Protein AF-A0A372LJZ7-F1 (afdb_monomer_lite)

Organism: NCBI:txid2303992

Sequence (370 aa):
MALPYTKNSRLQKLPILLPQAFELSLPVNDISLTIPYLKHFNAFLLVKKVLSFLKLHLPVITKPTAFYHHVSIQFMHWPQYSHSLILSVDLDLYFLHDALAQVTLHILVCKKKGGDQHLSRNPDVYFQKANMYQMLAEYYKYVNPELHVKYYYKHLNHLKKATQSFRINAWQHQFVQPVPGRLRFLHASPDAPNVDVYLDGMRIHQNVTYLETGDFLPLPEGQYQLDIYPSGQMIHTIVSSKITIGRGRFLTAAVTGHTDNPRLVTITEDSLIPAGEAKIKFIHLSPDAPSLDIAVKKGDVIFPNLSYRKATDYLGIMPMTIDLEVRLSGTADVVLNLEQFQFNKDNAYSVFLTGLTGQDPGLKPLILTS

pLDDT: mean 71.23, std 26.87, range [20.86, 98.12]

Radius of gyration: 40.6 Å; chains: 1; bounding box: 121×43×84 Å

Foldseek 3Di:
DDDDDDDDDDDDDDDDDDDDDDDDDDDPQADEDDDDDDPDDDPVVVVVVVVVVCVVPDPQDPDDDDDDHWYWYWDDDDDPDPWDKTWTWTWDWDDDPSDGDDIDIDIDTDTDDDDDDDDDDPLVVLVVQLVVLVVQLVVCVPPPPVSNVVSPVSSVVSVVVSVVVVVVVVVVPPPPVQQFFWEKEFEFAQADAFKFKDKQNHTPDARADHGRMDGTDGHHFDKIWIWIDHGPDDDDTQDTDIDTGDGNWYWYWYWADYSVDIDTAIDTDDLDAPFQKEKEKEAERAHAAAFKFKAFVVGDTPRARRGHSDMDDIDIDHFDFGKMFIARGPDPHTQDTDHRDTTGGPKYKYWYFGDYRPDPVGTDIDIDID

Structure (mmCIF, N/CA/C/O backbone):
data_AF-A0A372LJZ7-F1
#
_entry.id   AF-A0A372LJZ7-F1
#
loop_
_atom_site.group_PDB
_atom_site.id
_atom_site.type_symbol
_atom_site.label_atom_id
_atom_site.label_alt_id
_atom_site.label_comp_id
_atom_site.label_asym_id
_atom_site.label_entity_id
_atom_site.label_seq_id
_atom_site.pdbx_PDB_ins_code
_atom_site.Cartn_x
_atom_site.Cartn_y
_atom_site.Cartn_z
_atom_site.occupancy
_atom_site.B_iso_or_equiv
_atom_site.auth_seq_id
_atom_site.auth_comp_id
_atom_site.auth_asym_id
_atom_site.auth_atom_id
_atom_site.pdbx_PDB_model_num
ATOM 1 N N . MET A 1 1 ? 93.115 -4.221 14.269 1.00 30.92 1 MET A N 1
ATOM 2 C CA . MET A 1 1 ? 94.161 -4.314 13.224 1.00 30.92 1 MET A CA 1
ATOM 3 C C . MET A 1 1 ? 93.528 -5.003 12.027 1.00 30.92 1 MET A C 1
ATOM 5 O O . MET A 1 1 ? 92.869 -5.998 12.260 1.00 30.92 1 MET A O 1
ATOM 9 N N . ALA A 1 2 ? 93.615 -4.615 10.764 1.00 27.81 2 ALA A N 1
ATOM 10 C CA . ALA A 1 2 ? 94.129 -3.471 10.014 1.00 27.81 2 ALA A CA 1
ATOM 11 C C . ALA A 1 2 ? 93.865 -3.863 8.534 1.00 27.81 2 ALA A C 1
ATOM 13 O O . ALA A 1 2 ? 94.149 -5.002 8.169 1.00 27.81 2 ALA A O 1
ATOM 14 N N . LEU A 1 3 ? 93.295 -2.988 7.696 1.00 31.53 3 LEU A N 1
ATOM 15 C CA . LEU A 1 3 ? 93.307 -3.174 6.227 1.00 31.53 3 LEU A CA 1
ATOM 16 C C . LEU A 1 3 ? 94.695 -2.781 5.671 1.00 31.53 3 LEU A C 1
ATOM 18 O O . LEU A 1 3 ? 95.388 -2.019 6.352 1.00 31.53 3 LEU A O 1
ATOM 22 N N . PRO A 1 4 ? 95.103 -3.230 4.456 1.00 35.31 4 PRO A N 1
ATOM 23 C CA . PRO A 1 4 ? 94.924 -2.361 3.273 1.00 35.31 4 PRO A CA 1
ATOM 24 C C . PRO A 1 4 ? 94.776 -3.031 1.870 1.00 35.31 4 PRO A C 1
ATOM 26 O O . PRO A 1 4 ? 95.402 -4.027 1.538 1.00 35.31 4 PRO A O 1
ATOM 29 N N . TYR A 1 5 ? 93.925 -2.393 1.053 1.00 21.94 5 TYR A N 1
ATOM 30 C CA . TYR A 1 5 ? 94.018 -1.916 -0.353 1.00 21.94 5 TYR A CA 1
ATOM 31 C C . TYR A 1 5 ? 95.027 -2.437 -1.427 1.00 21.94 5 TYR A C 1
ATOM 33 O O . TYR A 1 5 ? 96.230 -2.462 -1.191 1.00 21.94 5 TYR A O 1
ATOM 41 N N . THR A 1 6 ? 94.508 -2.586 -2.676 1.00 26.92 6 THR A N 1
ATOM 42 C CA . THR A 1 6 ? 94.994 -2.206 -4.061 1.00 26.92 6 THR A CA 1
ATOM 43 C C . THR A 1 6 ? 94.857 -3.337 -5.118 1.00 26.92 6 THR A C 1
ATOM 45 O O . THR A 1 6 ? 94.952 -4.495 -4.748 1.00 26.92 6 THR A O 1
ATOM 48 N N . LYS A 1 7 ? 94.743 -3.168 -6.458 1.00 27.28 7 LYS A N 1
ATOM 49 C CA . LYS A 1 7 ? 94.016 -2.295 -7.431 1.00 27.28 7 LYS A CA 1
ATOM 50 C C . LYS A 1 7 ? 94.311 -2.846 -8.867 1.00 27.28 7 LYS A C 1
ATOM 52 O O . LYS A 1 7 ? 95.479 -3.067 -9.147 1.00 27.28 7 LYS A O 1
ATOM 57 N N . ASN A 1 8 ? 93.310 -2.909 -9.776 1.00 25.42 8 ASN A N 1
ATOM 58 C CA . ASN A 1 8 ? 93.379 -2.966 -11.277 1.00 25.42 8 ASN A CA 1
ATOM 59 C C . ASN A 1 8 ? 94.040 -4.194 -11.978 1.00 25.42 8 ASN A C 1
ATOM 61 O O . ASN A 1 8 ? 94.953 -4.779 -11.432 1.00 25.42 8 ASN A O 1
ATOM 65 N N . SER A 1 9 ? 93.741 -4.633 -13.217 1.00 24.64 9 SER A N 1
ATOM 66 C CA . SER A 1 9 ? 92.801 -4.301 -14.315 1.00 24.64 9 SER A CA 1
ATOM 67 C C . SER A 1 9 ? 92.937 -5.362 -15.444 1.00 24.64 9 SER A C 1
ATOM 69 O O . SER A 1 9 ? 94.033 -5.872 -15.645 1.00 24.64 9 SER A O 1
ATOM 71 N N . ARG A 1 10 ? 91.868 -5.636 -16.224 1.00 23.39 10 ARG A N 1
ATOM 72 C CA . ARG A 1 10 ? 91.814 -5.766 -17.715 1.00 23.39 10 ARG A CA 1
ATOM 73 C C . ARG A 1 10 ? 90.705 -6.712 -18.209 1.00 23.39 10 ARG A C 1
ATOM 75 O O . ARG A 1 10 ? 90.667 -7.891 -17.888 1.00 23.39 10 ARG A O 1
ATOM 82 N N . LEU A 1 11 ? 89.848 -6.155 -19.066 1.00 26.09 11 LEU A N 1
ATOM 83 C CA . LEU A 1 11 ? 88.905 -6.843 -19.949 1.00 26.09 11 LEU A CA 1
ATOM 84 C C . LEU A 1 11 ? 89.653 -7.530 -21.104 1.00 26.09 11 LEU A C 1
ATOM 86 O O . LEU A 1 11 ? 90.464 -6.886 -21.768 1.00 26.09 11 LEU A O 1
ATOM 90 N N . GLN A 1 12 ? 89.292 -8.776 -21.408 1.00 23.89 12 GLN A N 1
ATOM 91 C CA . GLN A 1 12 ? 89.490 -9.396 -22.721 1.00 23.89 12 GLN A CA 1
ATOM 92 C C . GLN A 1 12 ? 88.215 -10.159 -23.111 1.00 23.89 12 GLN A C 1
ATOM 94 O O . GLN A 1 12 ? 87.764 -11.046 -22.393 1.00 23.89 12 GLN A O 1
ATOM 99 N N . LYS A 1 13 ? 87.628 -9.792 -24.254 1.00 23.64 13 LYS A N 1
ATOM 100 C CA . LYS A 1 13 ? 86.688 -10.617 -25.023 1.00 23.64 13 LYS A CA 1
ATOM 101 C C . LYS A 1 13 ? 87.381 -10.938 -26.343 1.00 23.64 13 LYS A C 1
ATOM 103 O O . LYS A 1 13 ? 87.782 -10.010 -27.041 1.00 23.64 13 LYS A O 1
ATOM 108 N N . LEU A 1 14 ? 87.515 -12.223 -26.662 1.00 21.55 14 LEU A N 1
ATOM 109 C CA . LEU A 1 14 ? 87.953 -12.719 -27.967 1.00 21.55 14 LEU A CA 1
ATOM 110 C C . LEU A 1 14 ? 86.807 -13.506 -28.637 1.00 21.55 14 LEU A C 1
ATOM 112 O O . LEU A 1 14 ? 85.956 -14.051 -27.930 1.00 21.55 14 LEU A O 1
ATOM 116 N N . PRO A 1 15 ? 86.753 -13.500 -29.981 1.00 25.33 15 PRO A N 1
ATOM 117 C CA . PRO A 1 15 ? 85.601 -13.862 -30.797 1.00 25.33 15 PRO A CA 1
ATOM 118 C C . PRO A 1 15 ? 85.693 -15.312 -31.286 1.00 25.33 15 PRO A C 1
ATOM 120 O O . PRO A 1 15 ? 86.783 -15.876 -31.351 1.00 25.33 15 PRO A O 1
ATOM 123 N N . ILE A 1 16 ? 84.571 -15.903 -31.698 1.00 23.52 16 ILE A N 1
ATOM 124 C CA . ILE A 1 16 ? 84.586 -17.179 -32.421 1.00 23.52 16 ILE A CA 1
ATOM 125 C C . ILE A 1 16 ? 83.744 -17.048 -33.690 1.00 23.52 16 ILE A C 1
ATOM 127 O O . ILE A 1 16 ? 82.612 -16.565 -33.662 1.00 23.52 16 ILE A O 1
ATOM 131 N N . LEU A 1 17 ? 84.388 -17.440 -34.792 1.00 23.38 17 LEU A N 1
ATOM 132 C CA . LEU A 1 17 ? 83.892 -17.531 -36.159 1.00 23.38 17 LEU A CA 1
ATOM 133 C C . LEU A 1 17 ? 82.729 -18.525 -36.298 1.00 23.38 17 LEU A C 1
ATOM 135 O O . LEU A 1 17 ? 82.707 -19.561 -35.638 1.00 23.38 17 LEU A O 1
ATOM 139 N N . LEU A 1 18 ? 81.837 -18.257 -37.253 1.00 23.52 18 LEU A N 1
ATOM 140 C CA . LEU A 1 18 ? 80.895 -19.232 -37.811 1.00 23.52 18 LEU A CA 1
ATOM 141 C C . LEU A 1 18 ? 81.375 -19.695 -39.202 1.00 23.52 18 LEU A C 1
ATOM 143 O O . LEU A 1 18 ? 81.799 -18.843 -39.988 1.00 23.52 18 LEU A O 1
ATOM 147 N N . PRO A 1 19 ? 81.267 -20.996 -39.543 1.00 26.91 19 PRO A N 1
ATOM 148 C CA . PRO A 1 19 ? 81.330 -21.482 -40.917 1.00 26.91 19 PRO A CA 1
ATOM 149 C C . PRO A 1 19 ? 79.939 -21.510 -41.595 1.00 26.91 19 PRO A C 1
ATOM 151 O O . PRO A 1 19 ? 78.901 -21.561 -40.937 1.00 26.91 19 PRO A O 1
ATOM 154 N N . GLN A 1 20 ? 79.961 -21.476 -42.933 1.00 26.39 20 GLN A N 1
ATOM 155 C CA . GLN A 1 20 ? 78.869 -21.716 -43.900 1.00 26.39 20 GLN A CA 1
ATOM 156 C C . GLN A 1 20 ? 78.240 -23.119 -43.699 1.00 26.39 20 GLN A C 1
ATOM 158 O O . GLN A 1 20 ? 78.953 -24.023 -43.279 1.00 26.39 20 GLN A O 1
ATOM 163 N N . ALA A 1 21 ? 76.980 -23.455 -44.000 1.00 27.56 21 ALA A N 1
ATOM 164 C CA . ALA A 1 21 ? 75.811 -22.784 -44.567 1.00 27.56 21 ALA A CA 1
ATOM 165 C C . ALA A 1 21 ? 74.547 -23.505 -44.034 1.00 27.56 21 ALA A C 1
ATOM 167 O O . ALA A 1 21 ? 74.581 -24.715 -43.813 1.00 27.56 21 ALA A O 1
ATOM 168 N N . PHE A 1 22 ? 73.429 -22.794 -43.875 1.00 20.86 22 PHE A N 1
ATOM 169 C CA . PHE A 1 22 ? 72.094 -23.397 -43.787 1.00 20.86 22 PHE A CA 1
ATOM 170 C C . PHE A 1 22 ? 71.105 -22.404 -44.403 1.00 20.86 22 PHE A C 1
ATOM 172 O O . PHE A 1 22 ? 70.981 -21.275 -43.927 1.00 20.86 22 PHE A O 1
ATOM 179 N N . GLU A 1 23 ? 70.457 -22.789 -45.500 1.00 24.05 23 GLU A N 1
ATOM 180 C CA . GLU A 1 23 ? 69.373 -22.006 -46.091 1.00 24.05 23 GLU A CA 1
ATOM 181 C C . GLU A 1 23 ? 68.163 -22.042 -45.153 1.00 24.05 23 GLU A C 1
ATOM 183 O O . GLU A 1 23 ? 67.631 -23.106 -44.837 1.00 24.05 23 GLU A O 1
ATOM 188 N N . LEU A 1 24 ? 67.715 -20.865 -44.715 1.00 20.86 24 LEU A N 1
ATOM 189 C CA . LEU A 1 24 ? 66.417 -20.685 -44.080 1.00 20.86 24 LEU A CA 1
ATOM 190 C C . LEU A 1 24 ? 65.694 -19.552 -44.816 1.00 20.86 24 LEU A C 1
ATOM 192 O O . LEU A 1 24 ? 65.950 -18.370 -44.588 1.00 20.86 24 LEU A O 1
ATOM 196 N N . SER A 1 25 ? 64.803 -19.912 -45.738 1.00 23.23 25 SER A N 1
ATOM 197 C CA . SER A 1 25 ? 63.885 -18.972 -46.378 1.00 23.23 25 SER A CA 1
ATOM 198 C C . SER A 1 25 ? 62.808 -18.555 -45.369 1.00 23.23 25 SER A C 1
ATOM 200 O O . SER A 1 25 ? 61.778 -19.219 -45.238 1.00 23.23 25 SER A O 1
ATOM 202 N N . LEU A 1 26 ? 63.052 -17.473 -44.628 1.00 23.75 26 LEU A N 1
ATOM 203 C CA . LEU A 1 26 ? 62.036 -16.814 -43.805 1.00 23.75 26 LEU A CA 1
ATOM 204 C C . LEU A 1 26 ? 61.430 -15.624 -44.571 1.00 23.75 26 LEU A C 1
ATOM 206 O O . LEU A 1 26 ? 62.176 -14.841 -45.162 1.00 23.75 26 LEU A O 1
ATOM 210 N N . PRO A 1 27 ? 60.095 -15.459 -44.576 1.00 23.66 27 PRO A N 1
ATOM 211 C CA . PRO A 1 27 ? 59.445 -14.306 -45.190 1.00 23.66 27 PRO A CA 1
ATOM 212 C C . PRO A 1 27 ? 59.787 -13.015 -44.423 1.00 23.66 27 PRO A C 1
ATOM 214 O O . PRO A 1 27 ? 59.678 -12.950 -43.201 1.00 23.66 27 PRO A O 1
ATOM 217 N N . VAL A 1 28 ? 60.194 -11.989 -45.173 1.00 33.28 28 VAL A N 1
ATOM 218 C CA . VAL A 1 28 ? 60.889 -10.745 -44.765 1.00 33.28 28 VAL A CA 1
ATOM 219 C C . VAL A 1 28 ? 59.980 -9.714 -44.061 1.00 33.28 28 VAL A C 1
ATOM 221 O O . VAL A 1 28 ? 60.190 -8.514 -44.174 1.00 33.28 28 VAL A O 1
ATOM 224 N N . ASN A 1 29 ? 58.954 -10.132 -43.319 1.00 29.34 29 ASN A N 1
ATOM 225 C CA . ASN A 1 29 ? 57.940 -9.179 -42.844 1.00 29.34 29 ASN A CA 1
ATOM 226 C C . ASN A 1 29 ? 58.102 -8.651 -41.416 1.00 29.34 29 ASN A C 1
ATOM 228 O O . ASN A 1 29 ? 57.317 -7.790 -41.048 1.00 29.34 29 ASN A O 1
ATOM 232 N N . ASP A 1 30 ? 59.116 -9.055 -40.646 1.00 31.86 30 ASP A N 1
ATOM 233 C CA . ASP A 1 30 ? 59.346 -8.478 -39.313 1.00 31.86 30 ASP A CA 1
ATOM 234 C C . ASP A 1 30 ? 60.844 -8.417 -38.970 1.00 31.86 30 ASP A C 1
ATOM 236 O O . ASP A 1 30 ? 61.493 -9.439 -38.749 1.00 31.86 30 ASP A O 1
ATOM 240 N N . ILE A 1 31 ? 61.402 -7.202 -38.902 1.00 34.56 31 ILE A N 1
ATOM 241 C CA . ILE A 1 31 ? 62.762 -6.946 -38.399 1.00 34.56 31 ILE A CA 1
ATOM 242 C C . ILE A 1 31 ? 62.640 -6.234 -37.049 1.00 34.56 31 ILE A C 1
ATOM 244 O O . ILE A 1 31 ? 62.286 -5.059 -36.984 1.00 34.56 31 ILE A O 1
ATOM 248 N N . SER A 1 32 ? 62.961 -6.932 -35.960 1.00 32.69 32 SER A N 1
ATOM 249 C CA . SER A 1 32 ? 62.995 -6.365 -34.607 1.00 32.69 32 SER A CA 1
ATOM 250 C C . SER A 1 32 ? 64.414 -5.942 -34.216 1.00 32.69 32 SER A C 1
ATOM 252 O O . SER A 1 32 ? 65.349 -6.736 -34.323 1.00 32.69 32 SER A O 1
ATOM 254 N N . LEU A 1 33 ? 64.577 -4.713 -33.721 1.00 34.06 33 LEU A N 1
ATOM 255 C CA . LEU A 1 33 ? 65.876 -4.108 -33.419 1.00 34.06 33 LEU A CA 1
ATOM 256 C C . LEU A 1 33 ? 65.941 -3.687 -31.946 1.00 34.06 33 LEU A C 1
ATOM 258 O O . LEU A 1 33 ? 65.166 -2.844 -31.499 1.00 34.06 33 LEU A O 1
ATOM 262 N N . THR A 1 34 ? 66.888 -4.243 -31.192 1.00 32.44 34 THR A N 1
ATOM 263 C CA . THR A 1 34 ? 67.063 -3.947 -29.761 1.00 32.44 34 THR A CA 1
ATOM 264 C C . THR A 1 34 ? 68.258 -3.015 -29.560 1.00 32.44 34 THR A C 1
ATOM 266 O O . THR A 1 34 ? 69.399 -3.415 -29.785 1.00 32.44 34 THR A O 1
ATOM 269 N N . ILE A 1 35 ? 68.026 -1.770 -29.121 1.00 34.38 35 ILE A N 1
ATOM 270 C CA . ILE A 1 35 ? 69.097 -0.795 -28.834 1.00 34.38 35 ILE A CA 1
ATOM 271 C C . ILE A 1 35 ? 69.243 -0.618 -27.315 1.00 34.38 35 ILE A C 1
ATOM 273 O O . ILE A 1 35 ? 68.260 -0.278 -26.654 1.00 34.38 35 ILE A O 1
ATOM 277 N N . PRO A 1 36 ? 70.446 -0.786 -26.734 1.00 31.09 36 PRO A N 1
ATOM 278 C CA . PRO A 1 36 ? 70.651 -0.549 -25.313 1.00 31.09 36 PRO A CA 1
ATOM 279 C C . PRO A 1 36 ? 70.654 0.953 -24.973 1.00 31.09 36 PRO A C 1
ATOM 281 O O . PRO A 1 36 ? 71.239 1.781 -25.672 1.00 31.09 36 PRO A O 1
ATOM 284 N N . TYR A 1 37 ? 69.970 1.243 -23.866 1.00 34.34 37 TYR A N 1
ATOM 285 C CA . TYR A 1 37 ? 69.804 2.484 -23.102 1.00 34.34 37 TYR A CA 1
ATOM 286 C C . TYR A 1 37 ? 70.590 3.742 -23.538 1.00 34.34 37 TYR A C 1
ATOM 288 O O . TYR A 1 37 ? 71.819 3.799 -23.478 1.00 34.34 37 TYR A O 1
ATOM 296 N N . LEU A 1 38 ? 69.855 4.819 -23.845 1.00 37.47 38 LEU A N 1
ATOM 297 C CA . LEU A 1 38 ? 70.372 6.186 -23.978 1.00 37.47 38 LEU A CA 1
ATOM 298 C C . LEU A 1 38 ? 69.929 7.005 -22.760 1.00 37.47 38 LEU A C 1
ATOM 300 O O . LEU A 1 38 ? 68.758 7.340 -22.617 1.00 37.47 38 LEU A O 1
ATOM 304 N N . LYS A 1 39 ? 70.881 7.330 -21.879 1.00 34.31 39 LYS A N 1
ATOM 305 C CA . LYS A 1 39 ? 70.635 7.981 -20.578 1.00 34.31 39 LYS A CA 1
ATOM 306 C C . LYS A 1 39 ? 70.017 9.385 -20.696 1.00 34.31 39 LYS A C 1
ATOM 308 O O . LYS A 1 39 ? 69.403 9.851 -19.743 1.00 34.31 39 LYS A O 1
ATOM 313 N N . HIS A 1 40 ? 70.115 10.017 -21.867 1.00 40.97 40 HIS A N 1
ATOM 314 C CA . HIS A 1 40 ? 69.406 11.243 -22.232 1.00 40.97 40 HIS A CA 1
ATOM 315 C C . HIS A 1 40 ? 68.787 11.069 -23.623 1.00 40.97 40 HIS A C 1
ATOM 317 O O . HIS A 1 40 ? 69.480 10.713 -24.580 1.00 40.97 40 HIS A O 1
ATOM 323 N N . PHE A 1 41 ? 67.474 11.277 -23.726 1.00 43.72 41 PHE A N 1
ATOM 324 C CA . PHE A 1 41 ? 66.734 11.097 -24.969 1.00 43.72 41 PHE A CA 1
ATOM 325 C C . PHE A 1 41 ? 67.041 12.256 -25.927 1.00 43.72 41 PHE A C 1
ATOM 327 O O . PHE A 1 41 ? 66.558 13.368 -25.739 1.00 43.72 41 PHE A O 1
ATOM 334 N N . ASN A 1 42 ? 67.868 12.005 -26.945 1.00 46.72 42 ASN A N 1
ATOM 335 C CA . ASN A 1 42 ? 68.144 12.955 -28.021 1.00 46.72 42 ASN A CA 1
ATOM 336 C C . ASN A 1 42 ? 67.669 12.354 -29.351 1.00 46.72 42 ASN A C 1
ATOM 338 O O . ASN A 1 42 ? 68.286 11.421 -29.876 1.00 46.72 42 ASN A O 1
ATOM 342 N N . ALA A 1 43 ? 66.562 12.885 -29.878 1.00 41.03 43 ALA A N 1
ATOM 343 C CA . ALA A 1 43 ? 65.896 12.379 -31.079 1.00 41.03 43 ALA A CA 1
ATOM 344 C C . ALA A 1 43 ? 66.833 12.333 -32.300 1.00 41.03 43 ALA A C 1
ATOM 346 O O . ALA A 1 43 ? 66.787 11.385 -33.081 1.00 41.03 43 ALA A O 1
ATOM 347 N N . PHE A 1 44 ? 67.765 13.283 -32.417 1.00 39.59 44 PHE A N 1
ATOM 348 C CA . PHE A 1 44 ? 68.709 13.344 -33.534 1.00 39.59 44 PHE A CA 1
ATOM 349 C C . PHE A 1 44 ? 69.721 12.183 -33.522 1.00 39.59 44 PHE A C 1
ATOM 351 O O . PHE A 1 44 ? 70.112 11.658 -34.568 1.00 39.59 44 PHE A O 1
ATOM 358 N N . LEU A 1 45 ? 70.124 11.733 -32.329 1.00 49.94 45 LEU A N 1
ATOM 359 C CA . LEU A 1 45 ? 71.055 10.616 -32.158 1.00 49.94 45 LEU A CA 1
ATOM 360 C C . LEU A 1 45 ? 70.372 9.260 -32.400 1.00 49.94 45 LEU A C 1
ATOM 362 O O . LEU A 1 45 ? 70.999 8.338 -32.926 1.00 49.94 45 LEU A O 1
ATOM 366 N N . LEU A 1 46 ? 69.087 9.153 -32.047 1.00 51.16 46 LEU A N 1
ATOM 367 C CA . LEU A 1 46 ? 68.260 7.974 -32.306 1.00 51.16 46 LEU A CA 1
ATOM 368 C C . LEU A 1 46 ? 68.059 7.772 -33.816 1.00 51.16 46 LEU A C 1
ATOM 370 O O . LEU A 1 46 ? 68.323 6.685 -34.325 1.00 51.16 46 LEU A O 1
ATOM 374 N N . VAL A 1 47 ? 67.712 8.840 -34.542 1.00 46.56 47 VAL A N 1
ATOM 375 C CA . VAL A 1 47 ? 67.528 8.813 -36.003 1.00 46.56 47 VAL A CA 1
ATOM 376 C C . VAL A 1 47 ? 68.820 8.424 -36.731 1.00 46.56 47 VAL A C 1
ATOM 378 O O . VAL A 1 47 ? 68.791 7.561 -37.608 1.00 46.56 47 VAL A O 1
ATOM 381 N N . LYS A 1 48 ? 69.985 8.955 -36.323 1.00 50.56 48 LYS A N 1
ATOM 382 C CA . LYS A 1 48 ? 71.285 8.547 -36.897 1.00 50.56 48 LYS A CA 1
ATOM 383 C C . LYS A 1 48 ? 71.598 7.061 -36.693 1.00 50.56 48 LYS A C 1
ATOM 385 O O . LYS A 1 48 ? 72.133 6.427 -37.601 1.00 50.56 48 LYS A O 1
ATOM 390 N N . LYS A 1 49 ? 71.280 6.494 -35.524 1.00 54.53 49 LYS A N 1
ATOM 391 C CA . LYS A 1 49 ? 71.520 5.069 -35.236 1.00 54.53 49 LYS A CA 1
ATOM 392 C C . LYS A 1 49 ? 70.577 4.150 -36.013 1.00 54.53 49 LYS A C 1
ATOM 394 O O . LYS A 1 49 ? 71.035 3.135 -36.529 1.00 54.53 49 LYS A O 1
ATOM 399 N N . VAL A 1 50 ? 69.306 4.530 -36.151 1.00 52.34 50 VAL A N 1
ATOM 400 C CA . VAL A 1 50 ? 68.321 3.792 -36.961 1.00 52.34 50 VAL A CA 1
ATOM 401 C C . VAL A 1 50 ? 68.726 3.794 -38.441 1.00 52.34 50 VAL A C 1
ATOM 403 O O . VAL A 1 50 ? 68.799 2.733 -39.055 1.00 52.34 50 VAL A O 1
ATOM 406 N N . LEU A 1 51 ? 69.120 4.950 -38.990 1.00 49.88 51 LEU A N 1
ATOM 407 C CA . LEU A 1 51 ? 69.608 5.059 -40.372 1.00 49.88 51 LEU A CA 1
ATOM 408 C C . LEU A 1 51 ? 70.902 4.262 -40.619 1.00 49.88 51 LEU A C 1
ATOM 410 O O . LEU A 1 51 ? 71.053 3.646 -41.673 1.00 49.88 51 LEU A O 1
ATOM 414 N N . SER A 1 52 ? 71.832 4.238 -39.656 1.00 52.34 52 SER A N 1
ATOM 415 C CA . SER A 1 52 ? 73.067 3.445 -39.755 1.00 52.34 52 SER A CA 1
ATOM 416 C C . SER A 1 52 ? 72.802 1.939 -39.755 1.00 52.34 52 SER A C 1
ATOM 418 O O . SER A 1 52 ? 73.513 1.206 -40.436 1.00 52.34 52 SER A O 1
ATOM 420 N N . PHE A 1 53 ? 71.813 1.472 -38.991 1.00 51.22 53 PHE A N 1
ATOM 421 C CA . PHE A 1 53 ? 71.451 0.058 -38.946 1.00 51.22 53 PHE A CA 1
ATOM 422 C C . PHE A 1 53 ? 70.749 -0.385 -40.235 1.00 51.22 53 PHE A C 1
ATOM 424 O O . PHE A 1 53 ? 71.103 -1.424 -40.791 1.00 51.22 53 PHE A O 1
ATOM 431 N N . LEU A 1 54 ? 69.825 0.438 -40.746 1.00 50.34 54 LEU A N 1
ATOM 432 C CA . LEU A 1 54 ? 69.137 0.200 -42.020 1.00 50.34 54 LEU A CA 1
ATOM 433 C C . LEU A 1 54 ? 70.130 0.129 -43.192 1.00 50.34 54 LEU A C 1
ATOM 435 O O . LEU A 1 54 ? 70.023 -0.767 -44.023 1.00 50.34 54 LEU A O 1
ATOM 439 N N . LYS A 1 55 ? 71.164 0.985 -43.211 1.00 48.38 55 LYS A N 1
ATOM 440 C CA . LYS A 1 55 ? 72.256 0.922 -44.204 1.00 48.38 55 LYS A CA 1
ATOM 441 C C . LYS A 1 55 ? 73.074 -0.376 -44.176 1.00 48.38 55 LYS A C 1
ATOM 443 O O . LYS A 1 55 ? 73.680 -0.708 -45.185 1.00 48.38 55 LYS A O 1
ATOM 448 N N . LEU A 1 56 ? 73.137 -1.065 -43.035 1.00 46.25 56 LEU A N 1
ATOM 449 C CA . LEU A 1 56 ? 73.930 -2.287 -42.853 1.00 46.25 56 LEU A CA 1
ATOM 450 C C . LEU A 1 56 ? 73.145 -3.574 -43.157 1.00 46.25 56 LEU A C 1
ATOM 452 O O . LEU A 1 56 ? 73.769 -4.606 -43.375 1.00 46.25 56 LEU A O 1
ATOM 456 N N . HIS A 1 57 ? 71.809 -3.520 -43.143 1.00 45.75 57 HIS A N 1
ATOM 457 C CA . HIS A 1 57 ? 70.944 -4.708 -43.213 1.00 45.75 57 HIS A CA 1
ATOM 458 C C . HIS A 1 57 ? 69.952 -4.705 -44.385 1.00 45.75 57 HIS A C 1
ATOM 460 O O . HIS A 1 57 ? 69.277 -5.709 -44.599 1.00 45.75 57 HIS A O 1
ATOM 466 N N . LEU A 1 58 ? 69.859 -3.621 -45.161 1.00 44.59 58 LEU A N 1
ATOM 467 C CA . LEU A 1 58 ? 69.110 -3.621 -46.418 1.00 44.59 58 LEU A CA 1
ATOM 468 C C . LEU A 1 58 ? 70.019 -4.119 -47.558 1.00 44.59 58 LEU A C 1
ATOM 470 O O . LEU A 1 58 ? 71.091 -3.542 -47.759 1.00 44.59 58 LEU A O 1
ATOM 474 N N . PRO A 1 59 ? 69.638 -5.165 -48.317 1.00 42.59 59 PRO A N 1
ATOM 475 C CA . PRO A 1 59 ? 70.387 -5.566 -49.503 1.00 42.59 59 PRO A CA 1
ATOM 476 C C . PRO A 1 59 ? 70.327 -4.457 -50.563 1.00 42.59 59 PRO A C 1
ATOM 478 O O . PRO A 1 59 ? 69.325 -3.752 -50.676 1.00 42.59 59 PRO A O 1
ATOM 481 N N . VAL A 1 60 ? 71.390 -4.305 -51.359 1.00 42.84 60 VAL A N 1
ATOM 482 C CA . VAL A 1 60 ? 71.387 -3.418 -52.533 1.00 42.84 60 VAL A CA 1
ATOM 483 C C . VAL A 1 60 ? 70.349 -3.955 -53.519 1.00 42.84 60 VAL A C 1
ATOM 485 O O . VAL A 1 60 ? 70.548 -4.996 -54.142 1.00 42.84 60 VAL A O 1
ATOM 488 N N . ILE A 1 61 ? 69.211 -3.272 -53.615 1.00 41.88 61 ILE A N 1
ATOM 489 C CA . ILE A 1 61 ? 68.111 -3.629 -54.512 1.00 41.88 61 ILE A CA 1
ATOM 490 C C . ILE A 1 61 ? 68.512 -3.187 -55.925 1.00 41.88 61 ILE A C 1
ATOM 492 O O . ILE A 1 61 ? 68.680 -1.999 -56.168 1.00 41.88 61 ILE A O 1
ATOM 496 N N . THR A 1 62 ? 68.694 -4.130 -56.852 1.00 35.91 62 THR A N 1
ATOM 497 C CA . THR A 1 62 ? 69.189 -3.863 -58.220 1.00 35.91 62 THR A CA 1
ATOM 498 C C . THR A 1 62 ? 68.109 -3.909 -59.307 1.00 35.91 62 THR A C 1
ATOM 500 O O . THR A 1 62 ? 68.443 -3.997 -60.488 1.00 35.91 62 THR A O 1
ATOM 503 N N . LYS A 1 63 ? 66.812 -3.855 -58.962 1.00 36.50 63 LYS A N 1
ATOM 504 C CA . LYS A 1 63 ? 65.725 -3.763 -59.958 1.00 36.50 63 LYS A CA 1
ATOM 505 C C . LYS A 1 63 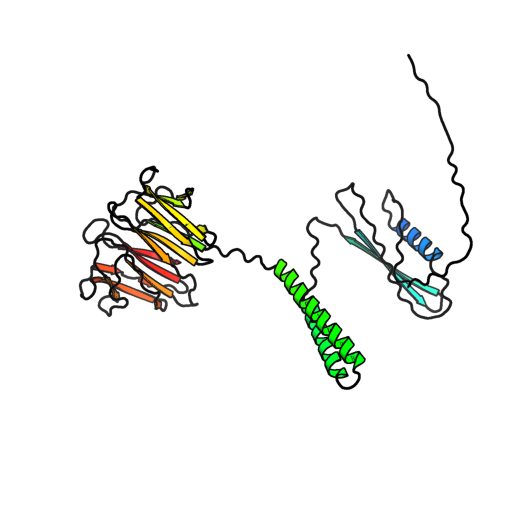? 64.563 -2.866 -59.508 1.00 36.50 63 LYS A C 1
ATOM 507 O O . LYS A 1 63 ? 64.229 -2.868 -58.322 1.00 36.50 63 LYS A O 1
ATOM 512 N N . PRO A 1 64 ? 63.908 -2.153 -60.448 1.00 36.59 64 PRO A N 1
ATOM 513 C CA . PRO A 1 64 ? 62.918 -1.138 -60.132 1.00 36.59 64 PRO A CA 1
ATOM 514 C C . PRO A 1 64 ? 61.556 -1.796 -59.918 1.00 36.59 64 PRO A C 1
ATOM 516 O O . PRO A 1 64 ? 60.774 -1.990 -60.844 1.00 36.59 64 PRO A O 1
ATOM 519 N N . THR A 1 65 ? 61.257 -2.135 -58.674 1.00 35.41 65 THR A N 1
ATOM 520 C CA . THR A 1 65 ? 59.888 -2.413 -58.236 1.00 35.41 65 THR A CA 1
ATOM 521 C C . THR A 1 65 ? 59.672 -1.695 -56.919 1.00 35.41 65 THR A C 1
ATOM 523 O O . THR A 1 65 ? 60.454 -1.863 -55.987 1.00 35.41 65 THR A O 1
ATOM 526 N N . ALA A 1 66 ? 58.638 -0.856 -56.861 1.00 35.44 66 ALA A N 1
ATOM 527 C CA . ALA A 1 66 ? 58.268 -0.123 -55.661 1.00 35.44 66 ALA A CA 1
ATOM 528 C C . ALA A 1 66 ? 57.932 -1.116 -54.538 1.00 35.44 66 ALA A C 1
ATOM 530 O O . ALA A 1 66 ? 56.955 -1.859 -54.629 1.00 35.44 66 ALA A O 1
ATOM 531 N N . PHE A 1 67 ? 58.756 -1.138 -53.493 1.00 39.69 67 PHE A N 1
ATOM 532 C CA . PHE A 1 67 ? 58.522 -1.939 -52.298 1.00 39.69 67 PHE A CA 1
ATOM 533 C C . PHE A 1 67 ? 58.070 -1.036 -51.152 1.00 39.69 67 PHE A C 1
ATOM 535 O O . PHE A 1 67 ? 58.760 -0.086 -50.796 1.00 39.69 67 PHE A O 1
ATOM 542 N N . TYR A 1 68 ? 56.941 -1.385 -50.538 1.00 36.97 68 TYR A N 1
ATOM 543 C CA . TYR A 1 68 ? 56.546 -0.891 -49.222 1.00 36.97 68 TYR A CA 1
ATOM 544 C C . TYR A 1 68 ? 57.213 -1.767 -48.160 1.00 36.97 68 TYR A C 1
ATOM 546 O O . TYR A 1 68 ? 56.956 -2.968 -48.116 1.00 36.97 68 TYR A O 1
ATOM 554 N N . HIS A 1 69 ? 58.056 -1.188 -47.305 1.00 40.75 69 HIS A N 1
ATOM 555 C CA . HIS A 1 69 ? 58.515 -1.850 -46.082 1.00 40.75 69 HIS A CA 1
ATOM 556 C C . HIS A 1 69 ? 57.916 -1.130 -44.881 1.00 40.75 69 HIS A C 1
ATOM 558 O O . HIS A 1 69 ? 58.236 0.025 -44.622 1.00 40.75 69 HIS A O 1
ATOM 564 N N . HIS A 1 70 ? 57.052 -1.824 -44.145 1.00 38.09 70 HIS A N 1
ATOM 565 C CA . HIS A 1 70 ? 56.541 -1.353 -42.866 1.00 38.09 70 HIS A CA 1
ATOM 566 C C . HIS A 1 70 ? 57.458 -1.887 -41.764 1.00 38.09 70 HIS A C 1
ATOM 568 O O . HIS A 1 70 ? 57.444 -3.081 -41.472 1.00 38.09 70 HIS A O 1
ATOM 574 N N . VAL A 1 71 ? 58.281 -1.023 -41.169 1.00 38.38 71 VAL A N 1
ATOM 575 C CA . VAL A 1 71 ? 59.181 -1.409 -40.074 1.00 38.38 71 VAL A CA 1
ATOM 576 C C . VAL A 1 71 ? 58.632 -0.838 -38.774 1.00 38.38 71 VAL A C 1
ATOM 578 O O . VAL A 1 71 ? 58.802 0.344 -38.500 1.00 38.38 71 VAL A O 1
ATOM 581 N N . SER A 1 72 ? 57.986 -1.677 -37.959 1.00 34.88 72 SER A N 1
ATOM 582 C CA . SER A 1 72 ? 57.532 -1.272 -36.624 1.00 34.88 72 SER A CA 1
ATOM 583 C C . SER A 1 72 ? 58.566 -1.674 -35.575 1.00 34.88 72 SER A C 1
ATOM 585 O O . SER A 1 72 ? 58.884 -2.856 -35.436 1.00 34.88 72 SER A O 1
ATOM 587 N N . ILE A 1 73 ? 59.089 -0.708 -34.819 1.00 39.50 73 ILE A N 1
ATOM 588 C CA . ILE A 1 73 ? 60.020 -0.970 -33.715 1.00 39.50 73 ILE A CA 1
ATOM 589 C C . ILE A 1 73 ? 59.281 -0.731 -32.396 1.00 39.50 73 ILE A C 1
ATOM 591 O O . ILE A 1 73 ? 58.997 0.408 -32.033 1.00 39.50 73 ILE A O 1
ATOM 595 N N . GLN A 1 74 ? 58.979 -1.805 -31.663 1.00 36.44 74 GLN A N 1
ATOM 596 C CA . GLN A 1 74 ? 58.418 -1.731 -30.311 1.00 36.44 74 GLN A CA 1
ATOM 597 C C . GLN A 1 74 ? 59.515 -1.889 -29.255 1.00 36.44 74 GLN A C 1
ATOM 599 O O . GLN A 1 74 ? 60.217 -2.897 -29.215 1.00 36.44 74 GLN A O 1
ATOM 604 N N . PHE A 1 75 ? 59.623 -0.922 -28.343 1.00 36.25 75 PHE A N 1
ATOM 605 C CA . PHE A 1 75 ? 60.457 -1.053 -27.147 1.00 36.25 75 PHE A CA 1
ATOM 606 C C . PHE A 1 75 ? 59.639 -1.682 -26.015 1.00 36.25 75 PHE A C 1
ATOM 608 O O . PHE A 1 75 ? 58.591 -1.156 -25.637 1.00 36.25 75 PHE A O 1
ATOM 615 N N . MET A 1 76 ? 60.113 -2.806 -25.468 1.00 30.16 76 MET A N 1
ATOM 616 C CA . MET A 1 76 ? 59.452 -3.491 -24.356 1.00 30.16 76 MET A CA 1
ATOM 617 C C . MET A 1 76 ? 60.002 -3.036 -22.989 1.00 30.16 76 MET A C 1
ATOM 619 O O . MET A 1 76 ? 61.148 -2.621 -22.843 1.00 30.16 76 MET A O 1
ATOM 623 N N . HIS A 1 77 ? 59.096 -3.076 -22.019 1.00 35.06 77 HIS A N 1
ATOM 624 C CA . HIS A 1 77 ? 59.086 -2.516 -20.667 1.00 35.06 77 HIS A CA 1
ATOM 625 C C . HIS A 1 77 ? 60.305 -2.842 -19.769 1.00 35.06 77 HIS A C 1
ATOM 627 O O . HIS A 1 77 ? 60.821 -3.955 -19.815 1.00 35.06 77 HIS A O 1
ATOM 633 N N . TRP A 1 78 ? 60.690 -1.918 -18.869 1.00 32.62 78 TRP A N 1
ATOM 634 C CA . TRP A 1 78 ? 61.613 -2.183 -17.745 1.00 32.62 78 TRP A CA 1
ATOM 635 C C . TRP A 1 78 ? 60.917 -1.891 -16.398 1.00 32.62 78 TRP A C 1
ATOM 637 O O . TRP A 1 78 ? 60.248 -0.862 -16.296 1.00 32.62 78 TRP A O 1
ATOM 647 N N . PRO A 1 79 ? 61.072 -2.721 -15.344 1.00 30.39 79 PRO A N 1
ATOM 648 C CA . PRO A 1 79 ? 60.095 -2.808 -14.249 1.00 30.39 79 PRO A CA 1
ATOM 649 C C . PRO A 1 79 ? 60.182 -1.721 -13.164 1.00 30.39 79 PRO A C 1
ATOM 651 O O . PRO A 1 79 ? 59.517 -1.852 -12.143 1.00 30.39 79 PRO A O 1
ATOM 654 N N . GLN A 1 80 ? 61.025 -0.692 -13.307 1.00 31.42 80 GLN A N 1
ATOM 655 C CA . GLN A 1 80 ? 61.421 0.149 -12.160 1.00 31.42 80 GLN A CA 1
ATOM 656 C C . GLN A 1 80 ? 60.962 1.616 -12.188 1.00 31.42 80 GLN A C 1
ATOM 658 O O . GLN A 1 80 ? 61.296 2.355 -11.268 1.00 31.42 80 GLN A O 1
ATOM 663 N N . TYR A 1 81 ? 60.143 2.050 -13.154 1.00 35.44 81 TYR A N 1
ATOM 664 C CA . TYR A 1 81 ? 59.534 3.390 -13.117 1.00 35.44 81 TYR A CA 1
ATOM 665 C C . TYR A 1 81 ? 58.072 3.371 -13.591 1.00 35.44 81 TYR A C 1
ATOM 667 O O . TYR A 1 81 ? 57.738 2.756 -14.600 1.00 35.44 81 TYR A O 1
ATOM 675 N N . SER A 1 82 ? 57.198 4.080 -12.869 1.00 34.97 82 SER A N 1
ATOM 676 C CA . SER A 1 82 ? 55.726 4.100 -12.995 1.00 34.97 82 SER A CA 1
ATOM 677 C C . SER A 1 82 ? 55.170 4.774 -14.261 1.00 34.97 82 SER A C 1
ATOM 679 O O . SER A 1 82 ? 53.954 4.923 -14.412 1.00 34.97 82 SER A O 1
ATOM 681 N N . HIS A 1 83 ? 56.028 5.172 -15.200 1.00 37.25 83 HIS A N 1
ATOM 682 C CA . HIS A 1 83 ? 55.628 5.844 -16.432 1.00 37.25 83 HIS A CA 1
ATOM 683 C C . HIS A 1 83 ? 56.336 5.220 -17.635 1.00 37.25 83 HIS A C 1
ATOM 685 O O . HIS A 1 83 ? 57.518 5.448 -17.874 1.00 37.25 83 HIS A O 1
ATOM 691 N N . SER A 1 84 ? 55.593 4.437 -18.417 1.00 37.91 84 SER A N 1
ATOM 692 C CA . SER A 1 84 ? 56.058 3.900 -19.696 1.00 37.91 84 SER A CA 1
ATOM 693 C C . SER A 1 84 ? 55.758 4.892 -20.821 1.00 37.91 84 SER A C 1
ATOM 695 O O . SER A 1 84 ? 54.588 5.145 -21.124 1.00 37.91 84 SER A O 1
ATOM 697 N N . LEU A 1 85 ? 56.807 5.439 -21.436 1.00 36.22 85 LEU A N 1
ATOM 698 C CA . LEU A 1 85 ? 56.724 6.213 -22.673 1.00 36.22 85 LEU A CA 1
ATOM 699 C C . LEU A 1 85 ? 56.756 5.231 -23.853 1.00 36.22 85 LEU A C 1
ATOM 701 O O . LEU A 1 85 ? 57.695 4.442 -23.954 1.00 36.22 85 LEU A O 1
ATOM 705 N N . ILE A 1 86 ? 55.747 5.257 -24.724 1.00 40.62 86 ILE A N 1
ATOM 706 C CA . ILE A 1 86 ? 55.761 4.473 -25.966 1.00 40.62 86 ILE A CA 1
ATOM 707 C C . ILE A 1 86 ? 56.135 5.427 -27.096 1.00 40.62 86 ILE A C 1
ATOM 709 O O . ILE A 1 86 ? 55.471 6.445 -27.300 1.00 40.62 86 ILE A O 1
ATOM 713 N N . LEU A 1 87 ? 57.218 5.095 -27.791 1.00 37.25 87 LEU A N 1
ATOM 714 C CA . LEU A 1 87 ? 57.675 5.765 -29.001 1.00 37.25 87 LEU A CA 1
ATOM 715 C C . LEU A 1 87 ? 57.382 4.845 -30.178 1.00 37.25 87 LEU A C 1
ATOM 717 O O . LEU A 1 87 ? 57.956 3.760 -30.251 1.00 37.25 87 LEU A O 1
ATOM 721 N N . SER A 1 88 ? 56.494 5.285 -31.067 1.00 40.38 88 SER A N 1
ATOM 722 C CA . SER A 1 88 ? 56.327 4.682 -32.390 1.00 40.38 88 SER A CA 1
ATOM 723 C C . SER A 1 88 ? 57.082 5.536 -33.396 1.00 40.38 88 SER A C 1
ATOM 725 O O . SER A 1 88 ? 56.978 6.767 -33.360 1.00 40.38 88 SER A O 1
ATOM 727 N N . VAL A 1 89 ? 57.871 4.886 -34.246 1.00 42.16 89 VAL A N 1
ATOM 728 C CA . VAL A 1 89 ? 58.646 5.532 -35.303 1.00 42.16 89 VAL A CA 1
ATOM 729 C C . VAL A 1 89 ? 58.259 4.865 -36.610 1.00 42.16 89 VAL A C 1
ATOM 731 O O . VAL A 1 89 ? 58.615 3.708 -36.817 1.00 42.16 89 VAL A O 1
ATOM 734 N N . ASP A 1 90 ? 57.561 5.608 -37.462 1.00 41.25 90 ASP A N 1
ATOM 735 C CA . ASP A 1 90 ? 57.196 5.169 -38.807 1.00 41.25 90 ASP A CA 1
ATOM 736 C C . ASP A 1 90 ? 58.109 5.866 -39.820 1.00 41.25 90 ASP A C 1
ATOM 738 O O . ASP A 1 90 ? 58.405 7.063 -39.694 1.00 41.25 90 ASP A O 1
ATOM 742 N N . LEU A 1 91 ? 58.623 5.092 -40.777 1.00 42.53 91 LEU A N 1
ATOM 743 C CA . LEU A 1 91 ? 59.685 5.513 -41.685 1.00 42.53 91 LEU A CA 1
ATOM 744 C C . LEU A 1 91 ? 59.291 5.160 -43.118 1.00 42.53 91 LEU A C 1
ATOM 746 O O . LEU A 1 91 ? 59.291 3.990 -43.493 1.00 42.53 91 LEU A O 1
ATOM 750 N N . ASP A 1 92 ? 58.985 6.186 -43.908 1.00 41.03 92 ASP A N 1
ATOM 751 C CA . ASP A 1 92 ? 58.593 6.035 -45.308 1.00 41.03 92 ASP A CA 1
ATOM 752 C C . ASP A 1 92 ? 59.784 6.357 -46.216 1.00 41.03 92 ASP A C 1
ATOM 754 O O . ASP A 1 92 ? 60.377 7.438 -46.129 1.00 41.03 92 ASP A O 1
ATOM 758 N N . LEU A 1 93 ? 60.147 5.410 -47.087 1.00 42.44 93 LEU A N 1
ATOM 759 C CA . LEU A 1 93 ? 61.249 5.537 -48.042 1.00 42.44 93 LEU A CA 1
ATOM 760 C C . LEU A 1 93 ? 60.701 5.633 -49.468 1.00 42.44 93 LEU A C 1
ATOM 762 O O . LEU A 1 93 ? 60.073 4.696 -49.956 1.00 42.44 93 LEU A O 1
ATOM 766 N N . TYR A 1 94 ? 60.987 6.742 -50.153 1.00 39.16 94 TYR A N 1
ATOM 767 C CA . TYR A 1 94 ? 60.631 6.942 -51.558 1.00 39.16 94 TYR A CA 1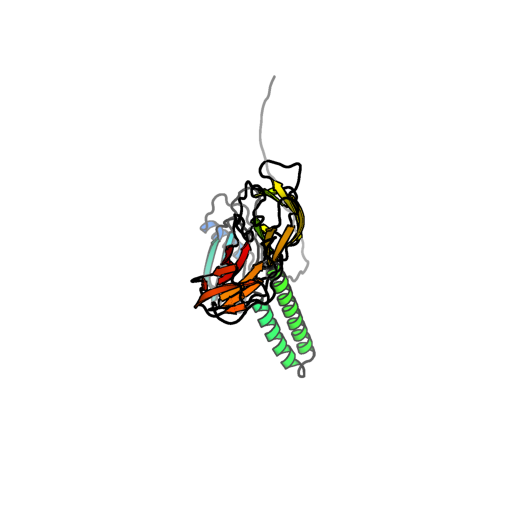
ATOM 768 C C . TYR A 1 94 ? 61.876 6.874 -52.449 1.00 39.16 94 TYR A C 1
ATOM 770 O O . TYR A 1 94 ? 62.825 7.645 -52.272 1.00 39.16 94 TYR A O 1
ATOM 778 N N . PHE A 1 95 ? 61.863 5.969 -53.431 1.00 42.66 95 PHE A N 1
ATOM 779 C CA . PHE A 1 95 ? 62.935 5.797 -54.415 1.00 42.66 95 PHE A CA 1
ATOM 780 C C . PHE A 1 95 ? 62.465 6.233 -55.805 1.00 42.66 95 PHE A C 1
ATOM 782 O O . PHE A 1 95 ? 61.369 5.872 -56.233 1.00 42.66 95 PHE A O 1
ATOM 789 N N . LEU A 1 96 ? 63.307 6.980 -56.520 1.00 38.25 96 LEU A N 1
ATOM 790 C CA . LEU A 1 96 ? 63.079 7.377 -57.908 1.00 38.25 96 LEU A CA 1
ATOM 791 C C . LEU A 1 96 ? 64.330 7.021 -58.721 1.00 38.25 96 LEU A C 1
ATOM 793 O O . LEU A 1 96 ? 65.399 7.556 -58.444 1.00 38.25 96 LEU A O 1
ATOM 797 N N . HIS A 1 97 ? 64.198 6.118 -59.700 1.00 40.59 97 HIS A N 1
ATOM 798 C CA . HIS A 1 97 ? 65.287 5.685 -60.597 1.00 40.59 97 HIS A CA 1
ATOM 799 C C . HIS A 1 97 ? 66.612 5.401 -59.858 1.00 40.59 97 HIS A C 1
ATOM 801 O O . HIS A 1 97 ? 67.628 6.047 -60.100 1.00 40.59 97 HIS A O 1
ATOM 807 N N . ASP A 1 98 ? 66.564 4.456 -58.916 1.00 45.97 98 ASP A N 1
ATOM 808 C CA . ASP A 1 98 ? 67.692 3.952 -58.112 1.00 45.97 98 ASP A CA 1
ATOM 809 C C . ASP A 1 98 ? 68.348 4.947 -57.136 1.00 45.97 98 ASP A C 1
ATOM 811 O O . ASP A 1 98 ? 69.274 4.585 -56.406 1.00 45.97 98 ASP A O 1
ATOM 815 N N . ALA A 1 99 ? 67.822 6.170 -57.023 1.00 39.34 99 ALA A N 1
ATOM 816 C CA . ALA A 1 99 ? 68.233 7.139 -56.014 1.00 39.34 99 ALA A CA 1
ATOM 817 C C . ALA A 1 99 ? 67.138 7.351 -54.954 1.00 39.34 99 ALA A C 1
ATOM 819 O O . ALA A 1 99 ? 65.946 7.464 -55.253 1.00 39.34 99 ALA A O 1
ATOM 820 N N . LEU A 1 100 ? 67.554 7.401 -53.686 1.00 40.59 100 LEU A N 1
ATOM 821 C CA . LEU A 1 100 ? 66.671 7.641 -52.544 1.00 40.59 100 LEU A CA 1
ATOM 822 C C . LEU A 1 100 ? 66.257 9.121 -52.558 1.00 40.59 100 LEU A C 1
ATOM 824 O O . LEU A 1 100 ? 67.073 9.997 -52.278 1.00 40.59 100 LEU A O 1
ATOM 828 N N . ALA A 1 101 ? 65.012 9.394 -52.949 1.00 38.03 101 ALA A N 1
ATOM 829 C CA . ALA A 1 101 ? 64.534 10.740 -53.256 1.00 38.03 101 ALA A CA 1
ATOM 830 C C . ALA A 1 101 ? 63.978 11.464 -52.022 1.00 38.03 101 ALA A C 1
ATOM 832 O O . ALA A 1 101 ? 64.150 12.676 -51.891 1.00 38.03 101 ALA A O 1
ATOM 833 N N . GLN A 1 102 ? 63.331 10.740 -51.100 1.00 35.16 102 GLN A N 1
ATOM 834 C CA . GLN A 1 102 ? 62.771 11.340 -49.888 1.00 35.16 102 GLN A CA 1
ATOM 835 C C . GLN A 1 102 ? 62.626 10.323 -48.748 1.00 35.16 102 GLN A C 1
ATOM 837 O O . GLN A 1 102 ? 62.301 9.157 -48.981 1.00 35.16 102 GLN A O 1
ATOM 842 N N . VAL A 1 103 ? 62.867 10.785 -47.516 1.00 38.56 103 VAL A N 1
ATOM 843 C CA . VAL A 1 103 ? 62.626 10.033 -46.274 1.00 38.56 103 VAL A CA 1
ATOM 844 C C . VAL A 1 103 ? 61.733 10.869 -45.373 1.00 38.56 103 VAL A C 1
ATOM 846 O O . VAL A 1 103 ? 62.110 11.989 -45.018 1.00 38.56 103 VAL A O 1
ATOM 849 N N . THR A 1 104 ? 60.594 10.315 -44.967 1.00 35.62 104 THR A N 1
ATOM 850 C CA . THR A 1 104 ? 59.677 10.974 -44.028 1.00 35.62 104 THR A CA 1
ATOM 851 C C . THR A 1 104 ? 59.609 10.167 -42.740 1.00 35.62 104 THR A C 1
ATOM 853 O O . THR A 1 104 ? 59.457 8.947 -42.768 1.00 35.62 104 THR A O 1
ATOM 856 N N . LEU A 1 105 ? 59.776 10.851 -41.606 1.00 38.38 105 LEU A N 1
ATOM 857 C CA . LEU A 1 105 ? 59.809 10.245 -40.280 1.00 38.38 105 LEU A CA 1
ATOM 858 C C . LEU A 1 105 ? 58.646 10.778 -39.450 1.00 38.38 105 LEU A C 1
ATOM 860 O O . LEU A 1 105 ? 58.607 11.968 -39.131 1.00 38.38 105 LEU A O 1
ATOM 864 N N . HIS A 1 106 ? 57.745 9.891 -39.044 1.00 40.88 106 HIS A N 1
ATOM 865 C CA . HIS A 1 106 ? 56.654 10.232 -38.142 1.00 40.88 106 HIS A CA 1
ATOM 866 C C . HIS A 1 106 ? 56.954 9.683 -36.746 1.00 40.88 106 HIS A C 1
ATOM 868 O O . HIS A 1 106 ? 57.119 8.480 -36.554 1.00 40.88 106 HIS A O 1
ATOM 874 N N . ILE A 1 107 ? 57.062 10.585 -35.763 1.00 38.69 107 ILE A N 1
ATOM 875 C CA . ILE A 1 107 ? 57.299 10.233 -34.358 1.00 38.69 107 ILE A CA 1
ATOM 876 C C . ILE A 1 107 ? 56.042 10.564 -33.563 1.00 38.69 107 ILE A C 1
ATOM 878 O O . ILE A 1 107 ? 55.677 11.733 -33.425 1.00 38.69 107 ILE A O 1
ATOM 882 N N . LEU A 1 108 ? 55.411 9.538 -33.000 1.00 35.62 108 LEU A N 1
ATOM 883 C CA . LEU A 1 108 ? 54.216 9.685 -32.175 1.00 35.62 108 LEU A CA 1
ATOM 884 C C . LEU A 1 108 ? 54.566 9.357 -30.719 1.00 35.62 108 LEU A C 1
ATOM 886 O O . LEU A 1 108 ? 55.022 8.255 -30.407 1.00 35.62 108 LEU A O 1
ATOM 890 N N . VAL A 1 109 ? 54.388 10.342 -29.831 1.00 35.91 109 VAL A N 1
ATOM 891 C CA . VAL A 1 109 ? 54.685 10.225 -28.395 1.00 35.91 109 VAL A CA 1
ATOM 892 C C . VAL A 1 109 ? 53.375 10.241 -27.617 1.00 35.91 109 VAL A C 1
ATOM 894 O O . VAL A 1 109 ? 52.740 11.285 -27.479 1.00 35.91 109 VAL A O 1
ATOM 897 N N . CYS A 1 110 ? 52.980 9.091 -27.069 1.00 34.88 110 CYS A N 1
ATOM 898 C CA . CYS A 1 110 ? 51.789 8.990 -26.225 1.00 34.88 110 CYS A CA 1
ATOM 899 C C . CYS A 1 110 ? 52.155 8.825 -24.746 1.00 34.88 110 CYS A C 1
ATOM 901 O O . CYS A 1 110 ? 52.923 7.940 -24.361 1.00 34.88 110 CYS A O 1
ATOM 903 N N . LYS A 1 111 ? 51.542 9.659 -23.898 1.00 32.75 111 LYS A N 1
ATOM 904 C CA . LYS A 1 111 ? 51.609 9.564 -22.435 1.00 32.75 111 LYS A CA 1
ATOM 905 C C . LYS A 1 111 ? 50.440 8.716 -21.935 1.00 32.75 111 LYS A C 1
ATOM 907 O O . LYS A 1 111 ? 49.285 9.112 -22.066 1.00 32.75 111 LYS A O 1
ATOM 912 N N . LYS A 1 112 ? 50.730 7.556 -21.347 1.00 35.16 112 LYS A N 1
ATOM 913 C CA . LYS A 1 112 ? 49.710 6.670 -20.771 1.00 35.16 112 LYS A CA 1
ATOM 914 C C . LYS A 1 112 ? 49.260 7.218 -19.407 1.00 35.16 112 LYS A C 1
ATOM 916 O O . LYS A 1 112 ? 50.057 7.235 -18.470 1.00 35.16 112 LYS A O 1
ATOM 921 N N . LYS A 1 113 ? 48.005 7.667 -19.277 1.00 28.78 113 LYS A N 1
ATOM 922 C CA . LYS A 1 113 ? 47.320 7.720 -17.970 1.00 28.78 113 LYS A CA 1
ATOM 923 C C . LYS A 1 113 ? 46.772 6.317 -17.696 1.00 28.78 113 LYS A C 1
ATOM 925 O O . LYS A 1 113 ? 46.243 5.687 -18.605 1.00 28.78 113 LYS A O 1
ATOM 930 N N . GLY A 1 114 ? 47.031 5.796 -16.498 1.00 30.30 114 GLY A N 1
ATOM 931 C CA . GLY A 1 114 ? 46.720 4.415 -16.126 1.00 30.30 114 GLY A CA 1
ATOM 932 C C . GLY A 1 114 ? 45.227 4.095 -16.216 1.00 30.30 114 GLY A C 1
ATOM 933 O O . GLY A 1 114 ? 44.402 4.960 -15.938 1.00 30.30 114 GLY A O 1
ATOM 934 N N . GLY A 1 115 ? 44.923 2.852 -16.593 1.00 26.86 115 GLY A N 1
ATOM 935 C CA . GLY A 1 115 ? 43.569 2.299 -16.650 1.00 26.86 115 GLY A CA 1
ATOM 936 C C . GLY A 1 115 ? 43.289 1.553 -17.957 1.00 26.86 115 GLY A C 1
ATOM 937 O O . GLY A 1 115 ? 43.097 2.177 -18.990 1.00 26.86 115 GLY A O 1
ATOM 938 N N . ASP A 1 116 ? 43.291 0.225 -17.860 1.00 30.59 116 ASP A N 1
ATOM 939 C CA . ASP A 1 116 ? 42.566 -0.766 -18.668 1.00 30.59 116 ASP A CA 1
ATOM 940 C C . ASP A 1 116 ? 42.935 -1.047 -20.136 1.00 30.59 116 ASP A C 1
ATOM 942 O O . ASP A 1 116 ? 42.776 -0.260 -21.067 1.00 30.59 116 ASP A O 1
ATOM 946 N N . GLN A 1 117 ? 43.388 -2.288 -20.343 1.00 38.88 117 GLN A N 1
ATOM 947 C CA . GLN A 1 117 ? 43.465 -2.957 -21.635 1.00 38.88 117 GLN A CA 1
ATOM 948 C C . GLN A 1 117 ? 42.106 -3.597 -21.958 1.00 38.88 117 GLN A C 1
ATOM 950 O O . GLN A 1 117 ? 41.845 -4.717 -21.539 1.00 38.88 117 GLN A O 1
ATOM 955 N N . HIS A 1 118 ? 41.275 -2.943 -22.769 1.00 34.75 118 HIS A N 1
ATOM 956 C CA . HIS A 1 118 ? 40.246 -3.636 -23.549 1.00 34.75 118 HIS A CA 1
ATOM 957 C C . HIS A 1 118 ? 40.226 -3.085 -24.977 1.00 34.75 118 HIS A C 1
ATOM 959 O O . HIS A 1 118 ? 39.874 -1.939 -25.241 1.00 34.75 118 HIS A O 1
ATOM 965 N N . LEU A 1 119 ? 40.651 -3.931 -25.914 1.00 37.38 119 LEU A N 1
ATOM 966 C CA . LEU A 1 119 ? 40.529 -3.721 -27.352 1.00 37.38 119 LEU A CA 1
ATOM 967 C C . LEU A 1 119 ? 39.043 -3.663 -27.738 1.00 37.38 119 LEU A C 1
ATOM 969 O O . LEU A 1 119 ? 38.408 -4.698 -27.920 1.00 37.38 119 LEU A O 1
ATOM 973 N N . SER A 1 120 ? 38.507 -2.461 -27.932 1.00 36.84 120 SER A N 1
ATOM 974 C CA . SER A 1 120 ? 37.262 -2.258 -28.677 1.00 36.84 120 SER A CA 1
ATOM 975 C C . SER A 1 120 ? 37.485 -2.675 -30.141 1.00 36.84 120 SER A C 1
ATOM 977 O O . SER A 1 120 ? 38.132 -1.962 -30.911 1.00 36.84 120 SER A O 1
ATOM 979 N N . ARG A 1 121 ? 36.957 -3.834 -30.554 1.00 53.28 121 ARG A N 1
ATOM 980 C CA . ARG A 1 121 ? 36.718 -4.154 -31.973 1.00 53.28 121 ARG A CA 1
ATOM 981 C C . ARG A 1 121 ? 35.210 -4.193 -32.200 1.00 53.28 121 ARG A C 1
ATOM 983 O O . ARG A 1 121 ? 34.540 -5.082 -31.686 1.00 53.28 121 ARG A O 1
ATOM 990 N N . ASN A 1 122 ? 34.704 -3.232 -32.971 1.00 60.19 122 ASN A N 1
ATOM 991 C CA . ASN A 1 122 ? 33.285 -3.097 -33.295 1.00 60.19 122 ASN A CA 1
ATOM 992 C C . ASN A 1 122 ? 32.741 -4.399 -33.957 1.00 60.19 122 ASN A C 1
ATOM 994 O O . ASN A 1 122 ? 33.282 -4.815 -34.989 1.00 60.19 122 ASN A O 1
ATOM 998 N N . PRO A 1 123 ? 31.708 -5.054 -33.386 1.00 63.84 123 PRO A N 1
ATOM 999 C CA . PRO A 1 123 ? 31.123 -6.298 -33.898 1.00 63.84 123 PRO A CA 1
ATOM 1000 C C . PRO A 1 123 ? 30.499 -6.147 -35.294 1.00 63.84 123 PRO A C 1
ATOM 1002 O O . PRO A 1 123 ? 30.500 -7.112 -36.064 1.00 63.84 123 PRO A O 1
ATOM 1005 N N . ASP A 1 124 ? 30.064 -4.942 -35.667 1.00 68.31 124 ASP A N 1
ATOM 1006 C CA . ASP A 1 124 ? 29.464 -4.643 -36.974 1.00 68.31 124 ASP A CA 1
ATOM 1007 C C . ASP A 1 124 ? 30.420 -4.966 -38.128 1.00 68.31 124 ASP A C 1
ATOM 1009 O O . ASP A 1 124 ? 30.015 -5.470 -39.177 1.00 68.31 124 ASP A O 1
ATOM 1013 N N . VAL A 1 125 ? 31.725 -4.783 -37.906 1.00 76.00 125 VAL A N 1
ATOM 1014 C CA . VAL A 1 125 ? 32.770 -5.075 -38.897 1.00 76.00 125 VAL A CA 1
ATOM 1015 C C . VAL A 1 125 ? 32.824 -6.570 -39.231 1.00 76.00 125 VAL A C 1
ATOM 1017 O O . VAL A 1 125 ? 33.132 -6.948 -40.365 1.00 76.00 125 VAL A O 1
ATOM 1020 N N . TYR A 1 126 ? 32.529 -7.452 -38.270 1.00 80.44 126 TYR A N 1
ATOM 1021 C CA . TYR A 1 126 ? 32.506 -8.893 -38.521 1.00 80.44 126 TYR A CA 1
ATOM 1022 C C . TYR A 1 126 ? 31.227 -9.332 -39.238 1.00 80.44 126 TYR A C 1
ATOM 1024 O O . TYR A 1 126 ? 31.323 -10.198 -40.108 1.00 80.44 126 TYR A O 1
ATOM 1032 N N . PHE A 1 127 ? 30.076 -8.708 -38.966 1.00 77.88 127 PHE A N 1
ATOM 1033 C CA . PHE A 1 127 ? 28.844 -8.953 -39.729 1.00 77.88 127 PHE A CA 1
ATOM 1034 C C . PHE A 1 127 ? 28.962 -8.486 -41.177 1.00 77.88 127 PHE A C 1
ATOM 1036 O O . PHE A 1 127 ? 28.636 -9.242 -42.089 1.00 77.88 127 PHE A O 1
ATOM 1043 N N . GLN A 1 128 ? 29.518 -7.294 -41.407 1.00 74.31 128 GLN A N 1
ATOM 1044 C CA . GLN A 1 128 ? 29.767 -6.780 -42.757 1.00 74.31 128 GLN A CA 1
ATOM 1045 C C . GLN A 1 128 ? 30.676 -7.721 -43.558 1.00 74.31 128 GLN A C 1
ATOM 1047 O O . GLN A 1 128 ? 30.374 -8.071 -44.700 1.00 74.31 128 GLN A O 1
ATOM 1052 N N . LYS A 1 129 ? 31.760 -8.210 -42.943 1.00 80.50 129 LYS A N 1
ATOM 1053 C CA . LYS A 1 129 ? 32.653 -9.191 -43.578 1.00 80.50 129 LYS A CA 1
ATOM 1054 C C . LYS A 1 129 ? 31.981 -10.546 -43.793 1.00 80.50 129 LYS A C 1
ATOM 1056 O O . LYS A 1 129 ? 32.207 -11.160 -44.832 1.00 80.50 129 LYS A O 1
ATOM 1061 N N . ALA A 1 130 ? 31.168 -11.020 -42.847 1.00 85.69 130 ALA A N 1
ATOM 1062 C CA . ALA A 1 130 ? 30.404 -12.254 -43.014 1.00 85.69 130 ALA A CA 1
ATOM 1063 C C . ALA A 1 130 ? 29.446 -12.148 -44.210 1.00 85.69 130 ALA A C 1
ATOM 1065 O O . ALA A 1 130 ? 29.405 -13.071 -45.020 1.00 85.69 130 ALA A O 1
ATOM 1066 N N . ASN A 1 131 ? 28.760 -11.014 -44.369 1.00 81.31 131 ASN A N 1
ATOM 1067 C CA . ASN A 1 131 ? 27.840 -10.778 -45.479 1.00 81.31 131 ASN A CA 1
ATOM 1068 C C . ASN A 1 131 ? 28.574 -10.685 -46.830 1.00 81.31 131 ASN A C 1
ATOM 1070 O O . ASN A 1 131 ? 28.196 -11.336 -47.797 1.00 81.31 131 ASN A O 1
ATOM 1074 N N . MET A 1 132 ? 29.711 -9.983 -46.882 1.00 90.00 132 MET A N 1
ATOM 1075 C CA . MET A 1 132 ? 30.561 -9.947 -48.080 1.00 90.00 132 MET A CA 1
ATOM 1076 C C . MET A 1 132 ? 31.012 -11.358 -48.504 1.00 90.00 132 MET A C 1
ATOM 1078 O O . MET A 1 132 ? 30.971 -11.705 -49.684 1.00 90.00 132 MET A O 1
ATOM 1082 N N . TYR A 1 133 ? 31.432 -12.198 -47.551 1.00 86.88 133 TYR A N 1
ATOM 1083 C CA . TYR A 1 133 ? 31.827 -13.576 -47.854 1.00 86.88 133 TYR A CA 1
ATOM 1084 C C . TYR A 1 133 ? 30.650 -14.482 -48.215 1.00 86.88 133 TYR A C 1
ATOM 1086 O O . TYR A 1 133 ? 30.845 -15.406 -49.001 1.00 86.88 133 TYR A O 1
ATOM 1094 N N . GLN A 1 134 ? 29.452 -14.210 -47.697 1.00 83.75 134 GLN A N 1
ATOM 1095 C CA . GLN A 1 134 ? 28.232 -14.885 -48.130 1.00 83.75 134 GLN A CA 1
ATOM 1096 C C . GLN A 1 134 ? 27.952 -14.595 -49.606 1.00 83.75 134 GLN A C 1
ATOM 1098 O O . GLN A 1 134 ? 27.801 -15.535 -50.378 1.00 83.75 134 GLN A O 1
ATOM 1103 N N . MET A 1 135 ? 27.987 -13.323 -50.017 1.00 83.88 135 MET A N 1
ATOM 1104 C CA . MET A 1 135 ? 27.774 -12.937 -51.417 1.00 83.88 135 MET A CA 1
ATOM 1105 C C . MET A 1 135 ? 28.790 -13.599 -52.358 1.00 83.88 135 MET A C 1
ATOM 1107 O O . MET A 1 135 ? 28.429 -14.107 -53.417 1.00 83.88 135 MET A O 1
ATOM 1111 N N . LEU A 1 136 ? 30.066 -13.654 -51.958 1.00 84.19 136 LEU A N 1
ATOM 1112 C CA . LEU A 1 136 ? 31.097 -14.356 -52.728 1.00 84.19 136 LEU A CA 1
ATOM 1113 C C . LEU A 1 136 ? 30.847 -15.870 -52.779 1.00 84.19 136 LEU A C 1
ATOM 1115 O O . LEU A 1 136 ? 31.021 -16.482 -53.830 1.00 84.19 136 LEU A O 1
ATOM 1119 N N . ALA A 1 137 ? 30.426 -16.488 -51.673 1.00 86.56 137 ALA A N 1
ATOM 1120 C CA . ALA A 1 137 ? 30.091 -17.908 -51.658 1.00 86.56 137 ALA A CA 1
ATOM 1121 C C . ALA A 1 137 ? 28.896 -18.211 -52.577 1.00 86.56 137 ALA A C 1
ATOM 1123 O O . ALA A 1 137 ? 28.950 -19.177 -53.336 1.00 86.56 137 ALA A O 1
ATOM 1124 N N . GLU A 1 138 ? 27.851 -17.382 -52.560 1.00 79.38 138 GLU A N 1
ATOM 1125 C CA . GLU A 1 138 ? 26.685 -17.514 -53.442 1.00 79.38 138 GLU A CA 1
ATOM 1126 C C . GLU A 1 138 ? 27.065 -17.366 -54.918 1.00 79.38 138 GLU A C 1
ATOM 1128 O O . GLU A 1 138 ? 26.666 -18.202 -55.728 1.00 79.38 138 GLU A O 1
ATOM 1133 N N . TYR A 1 139 ? 27.913 -16.388 -55.254 1.00 90.38 139 TYR A N 1
ATOM 1134 C CA . TYR A 1 139 ? 28.422 -16.198 -56.614 1.00 90.38 139 TYR A CA 1
ATOM 1135 C C . TYR A 1 139 ? 29.159 -17.440 -57.142 1.00 90.38 139 TYR A C 1
ATOM 1137 O O . TYR A 1 139 ? 28.913 -17.896 -58.257 1.00 90.38 139 TYR A O 1
ATOM 1145 N N . TYR A 1 140 ? 30.036 -18.037 -56.329 1.00 87.00 140 TYR A N 1
ATOM 1146 C CA . TYR A 1 140 ? 30.820 -19.203 -56.750 1.00 87.00 140 TYR A CA 1
ATOM 1147 C C . TYR A 1 140 ? 30.080 -20.543 -56.630 1.00 87.00 140 TYR A C 1
ATOM 1149 O O . TYR A 1 140 ? 30.615 -21.552 -57.089 1.00 87.00 140 TYR A O 1
ATOM 1157 N N . LYS A 1 141 ? 28.855 -20.575 -56.079 1.00 85.94 141 LYS A N 1
ATOM 1158 C CA . LYS A 1 141 ? 28.099 -21.804 -55.757 1.00 85.94 141 LYS A CA 1
ATOM 1159 C C . LYS A 1 141 ? 27.974 -22.789 -56.923 1.00 85.94 141 LYS A C 1
ATOM 1161 O O . LYS A 1 141 ? 28.048 -23.993 -56.701 1.00 85.94 141 LYS A O 1
ATOM 1166 N N . TYR A 1 142 ? 27.815 -22.283 -58.145 1.00 86.38 142 TYR A N 1
ATOM 1167 C CA . TYR A 1 142 ? 27.664 -23.100 -59.358 1.00 86.38 142 TYR A CA 1
ATOM 1168 C C . TYR A 1 142 ? 28.813 -22.931 -60.362 1.00 86.38 142 TYR A C 1
ATOM 1170 O O . TYR A 1 142 ? 28.804 -23.569 -61.408 1.00 86.38 142 TYR A O 1
ATOM 1178 N N . VAL A 1 143 ? 29.792 -22.073 -60.056 1.00 85.81 143 VAL A N 1
ATOM 1179 C CA . VAL A 1 143 ? 30.879 -21.699 -60.980 1.00 85.81 143 VAL A CA 1
ATOM 1180 C C . VAL A 1 143 ? 32.211 -22.312 -60.555 1.00 85.81 143 VAL A C 1
ATOM 1182 O O . VAL A 1 143 ? 32.981 -22.764 -61.396 1.00 85.81 143 VAL A O 1
ATOM 1185 N N . ASN A 1 144 ? 32.504 -22.333 -59.252 1.00 92.00 144 ASN A N 1
ATOM 1186 C CA . ASN A 1 144 ? 33.739 -22.904 -58.725 1.00 92.00 144 ASN A CA 1
ATOM 1187 C C . ASN A 1 144 ? 33.503 -23.470 -57.309 1.00 92.00 144 ASN A C 1
ATOM 1189 O O . ASN A 1 144 ? 33.485 -22.702 -56.339 1.00 92.00 144 ASN A O 1
ATOM 1193 N N . PRO A 1 145 ? 33.350 -24.802 -57.172 1.00 87.81 145 PRO A N 1
ATOM 1194 C CA . PRO A 1 145 ? 33.067 -25.444 -55.889 1.00 87.81 145 PRO A CA 1
ATOM 1195 C C . PRO A 1 145 ? 34.137 -25.196 -54.816 1.00 87.81 145 PRO A C 1
ATOM 1197 O O . PRO A 1 145 ? 33.798 -24.994 -53.651 1.00 87.81 145 PRO A O 1
ATOM 1200 N N . GLU A 1 146 ? 35.421 -25.144 -55.181 1.00 91.06 146 GLU A N 1
ATOM 1201 C CA . GLU A 1 146 ? 36.509 -24.910 -54.219 1.00 91.06 146 GLU A CA 1
ATOM 1202 C C . GLU A 1 146 ? 36.458 -23.492 -53.638 1.00 91.06 146 GLU A C 1
ATOM 1204 O O . GLU A 1 146 ? 36.606 -23.290 -52.428 1.00 91.06 146 GLU A O 1
ATOM 1209 N N . LEU A 1 147 ? 36.195 -22.493 -54.487 1.00 82.12 147 LEU A N 1
ATOM 1210 C CA . LEU A 1 147 ? 36.022 -21.112 -54.042 1.00 82.12 147 LEU A CA 1
ATOM 1211 C C . LEU A 1 147 ? 34.735 -20.936 -53.236 1.00 82.12 147 LEU A C 1
ATOM 1213 O O . LEU A 1 147 ? 34.768 -20.236 -52.222 1.00 82.12 147 LEU A O 1
ATOM 1217 N N . HIS A 1 148 ? 33.639 -21.601 -53.618 1.00 84.94 148 HIS A N 1
ATOM 1218 C CA . HIS A 1 148 ? 32.411 -21.626 -52.823 1.00 84.94 148 HIS A CA 1
ATOM 1219 C C . HIS A 1 148 ? 32.695 -22.103 -51.395 1.00 84.94 148 HIS A C 1
ATOM 1221 O O . HIS A 1 148 ? 32.422 -21.377 -50.439 1.00 84.94 148 HIS A O 1
ATOM 1227 N N . VAL A 1 149 ? 33.331 -23.270 -51.247 1.00 86.88 149 VAL A N 1
ATOM 1228 C CA . VAL A 1 149 ? 33.681 -23.848 -49.941 1.00 86.88 149 VAL A CA 1
ATOM 1229 C C . VAL A 1 149 ? 34.603 -22.910 -49.153 1.00 86.88 149 VAL A C 1
ATOM 1231 O O . VAL A 1 149 ? 34.357 -22.629 -47.978 1.00 86.88 149 VAL A O 1
ATOM 1234 N N . LYS A 1 150 ? 35.626 -22.336 -49.799 1.00 90.75 150 LYS A N 1
ATOM 1235 C CA . LYS A 1 150 ? 36.549 -21.371 -49.176 1.00 90.75 150 LYS A CA 1
ATOM 1236 C C . LYS A 1 150 ? 35.827 -20.138 -48.627 1.00 90.75 150 LYS A C 1
ATOM 1238 O O . LYS A 1 150 ? 36.094 -19.725 -47.494 1.00 90.75 150 LYS A O 1
ATOM 1243 N N . TYR A 1 151 ? 34.953 -19.513 -49.414 1.00 85.44 151 TYR A N 1
ATOM 1244 C CA . TYR A 1 151 ? 34.233 -18.310 -48.990 1.00 85.44 151 TYR A CA 1
ATOM 1245 C C . TYR A 1 151 ? 33.131 -18.624 -47.978 1.00 85.44 151 TYR A C 1
ATOM 1247 O O . TYR A 1 151 ? 32.965 -17.862 -47.026 1.00 85.44 151 TYR A O 1
ATOM 1255 N N . TYR A 1 152 ? 32.487 -19.784 -48.089 1.00 85.50 152 TYR A N 1
ATOM 1256 C CA . TYR A 1 152 ? 31.541 -20.281 -47.096 1.00 85.50 152 TYR A CA 1
ATOM 1257 C C . TYR A 1 152 ? 32.207 -20.474 -45.723 1.00 85.50 152 TYR A C 1
ATOM 1259 O O . TYR A 1 152 ? 31.721 -19.961 -44.714 1.00 85.50 152 TYR A O 1
ATOM 1267 N N . TYR A 1 153 ? 33.399 -21.081 -45.665 1.00 90.62 153 TYR A N 1
ATOM 1268 C CA . TYR A 1 153 ? 34.164 -21.173 -44.415 1.00 90.62 153 TYR A CA 1
ATOM 1269 C C . TYR A 1 153 ? 34.582 -19.803 -43.866 1.00 90.62 153 TYR A C 1
ATOM 1271 O O . TYR A 1 153 ? 34.567 -19.587 -42.651 1.00 90.62 153 TYR A O 1
ATOM 1279 N N . LYS A 1 154 ? 34.940 -18.847 -44.735 1.00 81.81 154 LYS A N 1
ATOM 1280 C CA . LYS A 1 154 ? 35.242 -17.474 -44.300 1.00 81.81 154 LYS A CA 1
ATOM 1281 C C . LYS A 1 154 ? 34.013 -16.777 -43.723 1.00 81.81 154 LYS A C 1
ATOM 1283 O O . LYS A 1 154 ? 34.163 -16.108 -42.698 1.00 81.81 154 LYS A O 1
ATOM 1288 N N . HIS A 1 155 ? 32.840 -16.956 -44.329 1.00 87.81 155 HIS A N 1
ATOM 1289 C CA . HIS A 1 155 ? 31.560 -16.479 -43.808 1.00 87.81 155 HIS A CA 1
ATOM 1290 C C . HIS A 1 155 ? 31.305 -17.044 -42.405 1.00 87.81 155 HIS A C 1
ATOM 1292 O O . HIS A 1 155 ? 31.190 -16.268 -41.456 1.00 87.81 155 HIS A O 1
ATOM 1298 N N . LEU A 1 156 ? 31.362 -18.371 -42.235 1.00 86.62 156 LEU A N 1
ATOM 1299 C CA . LEU A 1 156 ? 31.166 -19.021 -40.933 1.00 86.62 156 LEU A CA 1
ATOM 1300 C C . LEU A 1 156 ? 32.169 -18.543 -39.875 1.00 86.62 156 LEU A C 1
ATOM 1302 O O . LEU A 1 156 ? 31.796 -18.293 -38.731 1.00 86.62 156 LEU A O 1
ATOM 1306 N N . ASN A 1 157 ? 33.441 -18.358 -40.240 1.00 88.25 157 ASN A N 1
ATOM 1307 C CA . ASN A 1 157 ? 34.457 -17.850 -39.316 1.00 88.25 157 ASN A CA 1
ATOM 1308 C C . ASN A 1 157 ? 34.165 -16.407 -38.870 1.00 88.25 157 ASN A C 1
ATOM 1310 O O . ASN A 1 157 ? 34.383 -16.062 -37.711 1.00 88.25 157 ASN A O 1
ATOM 1314 N N . HIS A 1 158 ? 33.667 -15.551 -39.766 1.00 82.69 158 HIS A N 1
ATOM 1315 C CA . HIS A 1 158 ? 33.318 -14.173 -39.412 1.00 82.69 158 HIS A CA 1
ATOM 1316 C C . HIS A 1 158 ? 32.011 -14.102 -38.628 1.00 82.69 158 HIS A C 1
ATOM 1318 O O . HIS A 1 158 ? 31.930 -13.300 -37.709 1.00 82.69 158 HIS A O 1
ATOM 1324 N N . LEU A 1 159 ? 31.057 -14.996 -38.884 1.00 79.94 159 LEU A N 1
ATOM 1325 C CA . LEU A 1 159 ? 29.848 -15.142 -38.076 1.00 79.94 159 LEU A CA 1
ATOM 1326 C C . LEU A 1 159 ? 30.179 -15.660 -36.665 1.00 79.94 159 LEU A C 1
ATOM 1328 O O . LEU A 1 159 ? 29.684 -15.135 -35.668 1.00 79.94 159 LEU A O 1
ATOM 1332 N N . LYS A 1 160 ? 31.120 -16.606 -36.547 1.00 82.62 160 LYS A N 1
ATOM 1333 C CA . LYS A 1 160 ? 31.693 -17.042 -35.263 1.00 82.62 160 LYS A CA 1
ATOM 1334 C C . LYS A 1 160 ? 32.399 -15.894 -34.540 1.00 82.62 160 LYS A C 1
ATOM 1336 O O . LYS A 1 160 ? 32.183 -15.710 -33.351 1.00 82.62 160 LYS A O 1
ATOM 1341 N N . LYS A 1 161 ? 33.210 -15.092 -35.235 1.00 80.69 161 LYS A N 1
ATOM 1342 C CA . LYS A 1 161 ? 33.864 -13.913 -34.641 1.00 80.69 161 LYS A CA 1
ATOM 1343 C C . LYS A 1 161 ? 32.862 -12.835 -34.242 1.00 80.69 161 LYS A C 1
ATOM 1345 O O . LYS A 1 161 ? 33.036 -12.270 -33.176 1.00 80.69 161 LYS A O 1
ATOM 1350 N N . ALA A 1 162 ? 31.817 -12.601 -35.037 1.00 78.56 162 ALA A N 1
ATOM 1351 C CA . ALA A 1 162 ? 30.751 -11.644 -34.756 1.00 78.56 162 ALA A CA 1
ATOM 1352 C C . ALA A 1 162 ? 29.961 -12.048 -33.506 1.00 78.56 162 ALA A C 1
ATOM 1354 O O . ALA A 1 162 ? 29.805 -11.248 -32.590 1.00 78.56 162 ALA A O 1
ATOM 1355 N N . THR A 1 163 ? 29.552 -13.316 -33.417 1.00 71.62 163 THR A N 1
ATOM 1356 C CA . THR A 1 163 ? 28.865 -13.881 -32.243 1.00 71.62 163 THR A CA 1
ATOM 1357 C C . THR A 1 163 ? 29.773 -13.957 -31.016 1.00 71.62 163 THR A C 1
ATOM 1359 O O . THR A 1 163 ? 29.323 -13.690 -29.908 1.00 71.62 163 THR A O 1
ATOM 1362 N N . GLN A 1 164 ? 31.066 -14.252 -31.179 1.00 69.12 164 GLN A N 1
ATOM 1363 C CA . GLN A 1 164 ? 32.047 -14.207 -30.091 1.00 69.12 164 GLN A CA 1
ATOM 1364 C C . GLN A 1 164 ? 32.354 -12.777 -29.637 1.00 69.12 164 GLN A C 1
ATOM 1366 O O . GLN A 1 164 ? 32.472 -12.559 -28.439 1.00 69.12 164 GLN A O 1
ATOM 1371 N N . SER A 1 165 ? 32.428 -11.795 -30.540 1.00 61.72 165 SER A N 1
ATOM 1372 C CA . SER A 1 165 ? 32.509 -10.379 -30.168 1.00 61.72 165 SER A CA 1
ATOM 1373 C C . SER A 1 165 ? 31.212 -9.899 -29.534 1.00 61.72 165 SER A C 1
ATOM 1375 O O . SER A 1 165 ? 31.268 -9.114 -28.606 1.00 61.72 165 SER A O 1
ATOM 1377 N N . PHE A 1 166 ? 30.055 -10.426 -29.945 1.00 55.97 166 PHE A N 1
ATOM 1378 C CA . PHE A 1 166 ? 28.791 -10.217 -29.243 1.00 55.97 166 PHE A CA 1
ATOM 1379 C C . PHE A 1 166 ? 28.823 -10.832 -27.854 1.00 55.97 166 PHE A C 1
ATOM 1381 O O . PHE A 1 166 ? 28.332 -10.214 -26.930 1.00 55.97 166 PHE A O 1
ATOM 1388 N N . ARG A 1 167 ? 29.440 -12.005 -27.674 1.00 51.69 167 ARG A N 1
ATOM 1389 C CA . ARG A 1 167 ? 29.672 -12.580 -26.347 1.00 51.69 167 ARG A CA 1
ATOM 1390 C C . ARG A 1 167 ? 30.608 -11.693 -25.532 1.00 51.69 167 ARG A C 1
ATOM 1392 O O . ARG A 1 167 ? 30.268 -11.385 -24.409 1.00 51.69 167 ARG A O 1
ATOM 1399 N N . ILE A 1 168 ? 31.725 -11.219 -26.084 1.00 45.66 168 ILE A N 1
ATOM 1400 C CA . ILE A 1 168 ? 32.695 -10.350 -25.385 1.00 45.66 168 ILE A CA 1
ATOM 1401 C C . ILE A 1 168 ? 32.124 -8.944 -25.105 1.00 45.66 168 ILE A C 1
ATOM 1403 O O . ILE A 1 168 ? 32.413 -8.376 -24.060 1.00 45.66 168 ILE A O 1
ATOM 1407 N N . ASN A 1 169 ? 31.229 -8.431 -25.951 1.00 45.88 169 ASN A N 1
ATOM 1408 C CA . ASN A 1 169 ? 30.483 -7.192 -25.710 1.00 45.88 169 ASN A CA 1
ATOM 1409 C C . ASN A 1 169 ? 29.247 -7.421 -24.825 1.00 45.88 169 ASN A C 1
ATOM 1411 O O . ASN A 1 169 ? 28.831 -6.516 -24.114 1.00 45.88 169 ASN A O 1
ATOM 1415 N N . ALA A 1 170 ? 28.702 -8.638 -24.777 1.00 40.12 170 ALA A N 1
ATOM 1416 C CA . ALA A 1 170 ? 27.757 -9.067 -23.748 1.00 40.12 170 ALA A CA 1
ATOM 1417 C C . ALA A 1 170 ? 28.464 -9.244 -22.396 1.00 40.12 170 ALA A C 1
ATOM 1419 O O . ALA A 1 170 ? 27.845 -9.027 -21.365 1.00 40.12 170 ALA A O 1
ATOM 1420 N N . TRP A 1 171 ? 29.778 -9.493 -22.384 1.00 43.41 171 TRP A N 1
ATOM 1421 C CA . TRP A 1 171 ? 30.629 -9.369 -21.196 1.00 43.41 171 TRP A CA 1
ATOM 1422 C C . TRP A 1 171 ? 31.043 -7.913 -20.884 1.00 43.41 171 TRP A C 1
ATOM 1424 O O . TRP A 1 171 ? 31.718 -7.686 -19.887 1.00 43.41 171 TRP A O 1
ATOM 1434 N N . GLN A 1 172 ? 30.600 -6.919 -21.670 1.00 44.38 172 GLN A N 1
ATOM 1435 C CA . GLN A 1 172 ? 30.647 -5.488 -21.309 1.00 44.38 172 GLN A CA 1
ATOM 1436 C C . GLN A 1 172 ? 29.251 -4.848 -21.138 1.00 44.38 172 GLN A C 1
ATOM 1438 O O . GLN A 1 172 ? 29.153 -3.749 -20.602 1.00 44.38 172 GLN A O 1
ATOM 1443 N N . HIS A 1 173 ? 28.162 -5.560 -21.462 1.00 43.44 173 HIS A N 1
ATOM 1444 C CA 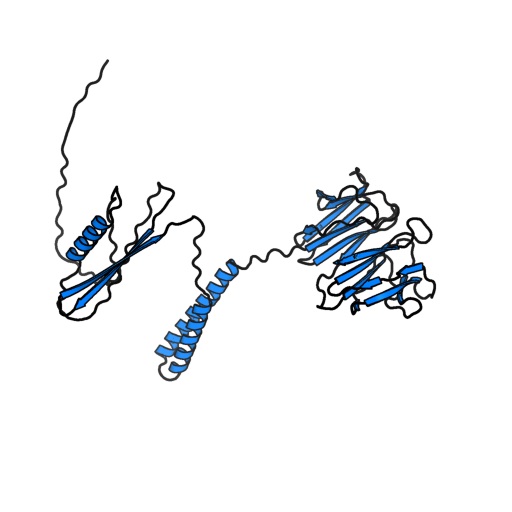. HIS A 1 173 ? 26.775 -5.155 -21.183 1.00 43.44 173 HIS A CA 1
ATOM 1445 C C . HIS A 1 173 ? 25.884 -6.299 -20.656 1.00 43.44 173 HIS A C 1
ATOM 1447 O O . HIS A 1 173 ? 24.700 -6.385 -20.964 1.00 43.44 173 HIS A O 1
ATOM 1453 N N . GLN A 1 174 ? 26.425 -7.142 -19.779 1.00 38.97 174 GLN A N 1
ATOM 1454 C CA . GLN A 1 174 ? 25.660 -7.738 -18.681 1.00 38.97 174 GLN A CA 1
ATOM 1455 C C . GLN A 1 174 ? 26.199 -7.229 -17.340 1.00 38.97 174 GLN A C 1
ATOM 1457 O O . GLN A 1 174 ? 26.321 -7.964 -16.371 1.00 38.97 174 GLN A O 1
ATOM 1462 N N . PHE A 1 175 ? 26.365 -5.910 -17.231 1.00 44.12 175 PHE A N 1
ATOM 1463 C CA . PHE A 1 175 ? 25.696 -5.263 -16.110 1.00 44.12 175 PHE A CA 1
ATOM 1464 C C . PHE A 1 175 ? 24.202 -5.262 -16.449 1.00 44.12 175 PHE A C 1
ATOM 1466 O O . PHE A 1 175 ? 23.637 -4.238 -16.826 1.00 44.12 175 PHE A O 1
ATOM 1473 N N . VAL A 1 176 ? 23.529 -6.412 -16.309 1.00 44.12 176 VAL A N 1
ATOM 1474 C CA . VAL A 1 176 ? 22.176 -6.309 -15.771 1.00 44.12 176 VAL A CA 1
ATOM 1475 C C . VAL A 1 176 ? 22.456 -5.710 -14.408 1.00 44.12 176 VAL A C 1
ATOM 1477 O O . VAL A 1 176 ? 22.874 -6.433 -13.510 1.00 44.12 176 VAL A O 1
ATOM 1480 N N . GLN A 1 177 ? 22.360 -4.382 -14.283 1.00 46.22 177 GLN A N 1
ATOM 1481 C CA . GLN A 1 177 ? 22.203 -3.801 -12.961 1.00 46.22 177 GLN A CA 1
ATOM 1482 C C . GLN A 1 177 ? 21.079 -4.637 -12.362 1.00 46.22 177 GLN A C 1
ATOM 1484 O O . GLN A 1 177 ? 20.025 -4.704 -13.013 1.00 46.22 177 GLN A O 1
ATOM 1489 N N . PRO A 1 178 ? 21.318 -5.410 -11.283 1.00 56.47 178 PRO A N 1
ATOM 1490 C CA . PRO A 1 178 ? 20.252 -6.197 -10.693 1.00 56.47 178 PRO A CA 1
ATOM 1491 C C . PRO A 1 178 ? 19.141 -5.190 -10.466 1.00 56.47 178 PRO A C 1
ATOM 1493 O O . PRO A 1 178 ? 19.362 -4.229 -9.741 1.00 56.47 178 PRO A O 1
ATOM 1496 N N . VAL A 1 179 ? 18.039 -5.300 -11.218 1.00 72.56 179 VAL A N 1
ATOM 1497 C CA . VAL A 1 179 ? 16.958 -4.319 -11.128 1.00 72.56 179 VAL A CA 1
ATOM 1498 C C . VAL A 1 179 ? 16.334 -4.639 -9.785 1.00 72.56 179 VAL A C 1
ATOM 1500 O O . VAL A 1 179 ? 15.636 -5.657 -9.697 1.00 72.56 179 VAL A O 1
ATOM 1503 N N . PRO A 1 180 ? 16.674 -3.885 -8.726 1.00 86.44 180 PRO A N 1
ATOM 1504 C CA . PRO A 1 180 ? 16.286 -4.299 -7.401 1.00 86.44 180 PRO A CA 1
ATOM 1505 C C . PRO A 1 180 ? 14.763 -4.235 -7.350 1.00 86.44 180 PRO A C 1
ATOM 1507 O O . PRO A 1 180 ? 14.137 -3.396 -8.009 1.00 86.44 180 PRO A O 1
ATOM 1510 N N . GLY A 1 181 ? 14.157 -5.139 -6.593 1.00 91.75 181 GLY A N 1
ATOM 1511 C CA . GLY A 1 181 ? 12.823 -4.852 -6.108 1.00 91.75 181 GLY A CA 1
ATOM 1512 C C . GLY A 1 181 ? 12.873 -3.648 -5.168 1.00 91.75 181 GLY A C 1
ATOM 1513 O O . GLY A 1 181 ? 13.935 -3.188 -4.738 1.00 91.75 181 GLY A O 1
ATOM 1514 N N . ARG A 1 182 ? 11.710 -3.090 -4.884 1.00 92.62 182 ARG A N 1
ATOM 1515 C CA . ARG A 1 182 ? 11.558 -1.888 -4.072 1.00 92.62 182 ARG A CA 1
ATOM 1516 C C . ARG A 1 182 ? 10.541 -2.187 -2.987 1.00 92.62 182 ARG A C 1
ATOM 1518 O O . ARG A 1 182 ? 9.417 -2.555 -3.308 1.00 92.62 182 ARG A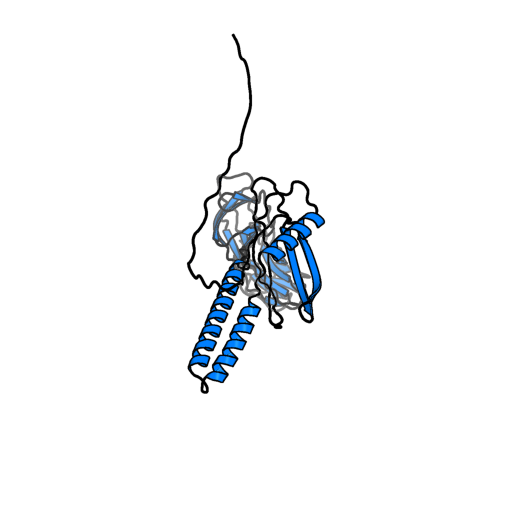 O 1
ATOM 1525 N N . LEU A 1 183 ? 10.930 -2.032 -1.727 1.00 95.06 183 LEU A N 1
ATOM 1526 C CA . LEU A 1 183 ? 10.055 -2.227 -0.573 1.00 95.06 183 LEU A CA 1
ATOM 1527 C C . LEU A 1 183 ? 9.782 -0.888 0.104 1.00 95.06 183 LEU A C 1
ATOM 1529 O O . LEU A 1 183 ? 10.716 -0.175 0.445 1.00 95.06 183 LEU A O 1
ATOM 1533 N N . ARG A 1 184 ? 8.516 -0.572 0.342 1.00 95.38 184 ARG A N 1
ATOM 1534 C CA . ARG A 1 184 ? 8.085 0.536 1.196 1.00 95.38 184 ARG A CA 1
ATOM 1535 C C . ARG A 1 184 ? 7.315 -0.022 2.381 1.00 95.38 184 ARG A C 1
ATOM 1537 O O . ARG A 1 184 ? 6.486 -0.910 2.201 1.00 95.38 184 ARG A O 1
ATOM 1544 N N . PHE A 1 185 ? 7.559 0.512 3.569 1.00 96.62 185 PHE A N 1
ATOM 1545 C CA . PHE A 1 185 ? 6.760 0.202 4.749 1.00 96.62 185 PHE A CA 1
ATOM 1546 C C . PHE A 1 185 ? 5.652 1.243 4.960 1.00 96.62 185 PHE A C 1
ATOM 1548 O O . PHE A 1 185 ? 5.869 2.434 4.731 1.00 96.62 185 PHE A O 1
ATOM 1555 N N . LEU A 1 186 ? 4.483 0.782 5.409 1.00 96.88 186 LEU A N 1
ATOM 1556 C CA . LEU A 1 186 ? 3.353 1.608 5.830 1.00 96.88 186 LEU A CA 1
ATOM 1557 C C . LEU A 1 186 ? 2.822 1.114 7.182 1.00 96.88 186 LEU A C 1
ATOM 1559 O O . LEU A 1 186 ? 2.413 -0.041 7.320 1.00 96.88 186 LEU A O 1
ATOM 1563 N N . HIS A 1 187 ? 2.740 2.009 8.163 1.00 96.62 187 HIS A N 1
ATOM 1564 C CA . HIS A 1 187 ? 2.024 1.725 9.399 1.00 96.62 187 HIS A CA 1
ATOM 1565 C C . HIS A 1 187 ? 0.551 2.148 9.290 1.00 96.62 187 HIS A C 1
ATOM 1567 O O . HIS A 1 187 ? 0.216 3.316 9.413 1.00 96.62 187 HIS A O 1
ATOM 1573 N N . ALA A 1 188 ? -0.351 1.190 9.080 1.00 96.31 188 ALA A N 1
ATOM 1574 C CA . ALA A 1 188 ? -1.794 1.407 8.905 1.00 96.31 188 ALA A CA 1
ATOM 1575 C C . ALA A 1 188 ? -2.652 0.688 9.968 1.00 96.31 188 ALA A C 1
ATOM 1577 O O . ALA A 1 188 ? -3.820 0.385 9.723 1.00 96.31 188 ALA A O 1
ATOM 1578 N N . SER A 1 189 ? -2.083 0.390 11.139 1.00 95.31 189 SER A N 1
ATOM 1579 C CA . SER A 1 189 ? -2.820 -0.147 12.286 1.00 95.31 189 SER A CA 1
ATOM 1580 C C . SER A 1 189 ? -3.192 1.040 13.183 1.00 95.31 189 SER A C 1
ATOM 1582 O O . SER A 1 189 ? -2.284 1.733 13.639 1.00 95.31 189 SER A O 1
ATOM 1584 N N . PRO A 1 190 ? -4.492 1.350 13.333 1.00 93.44 190 PRO A N 1
ATOM 1585 C CA . PRO A 1 190 ? -4.959 2.619 13.898 1.00 93.44 190 PRO A CA 1
ATOM 1586 C C . PRO A 1 190 ? -4.784 2.746 15.414 1.00 93.44 190 PRO A C 1
ATOM 1588 O O . PRO A 1 190 ? -4.763 3.860 15.926 1.00 93.44 190 PRO A O 1
ATOM 1591 N N . ASP A 1 191 ? -4.678 1.626 16.117 1.00 91.69 191 ASP A N 1
ATOM 1592 C CA . ASP A 1 191 ? -4.639 1.516 17.577 1.00 91.69 191 ASP A CA 1
ATOM 1593 C C . ASP A 1 191 ? -3.322 0.920 18.104 1.00 91.69 191 ASP A C 1
ATOM 1595 O O . ASP A 1 191 ? -3.148 0.796 19.319 1.00 91.69 191 ASP A O 1
ATOM 1599 N N . ALA A 1 192 ? -2.395 0.552 17.211 1.00 91.44 192 ALA A N 1
ATOM 1600 C CA . ALA A 1 192 ? -1.072 0.074 17.589 1.00 91.44 192 ALA A CA 1
ATOM 1601 C C . ALA A 1 192 ? -0.133 1.223 17.973 1.00 91.44 192 ALA A C 1
ATOM 1603 O O . ALA A 1 192 ? -0.227 2.326 17.428 1.00 91.44 192 ALA A O 1
ATOM 1604 N N . PRO A 1 193 ? 0.790 0.978 18.924 1.00 93.69 193 PRO A N 1
ATOM 1605 C CA . PRO A 1 193 ? 1.829 1.944 19.243 1.00 93.69 193 PRO A CA 1
ATOM 1606 C C . PRO A 1 193 ? 2.757 2.136 18.043 1.00 93.69 193 PRO A C 1
ATOM 1608 O O . PRO A 1 193 ? 2.828 1.278 17.164 1.00 93.69 193 PRO A O 1
ATOM 1611 N N . ASN A 1 194 ? 3.548 3.211 18.068 1.00 95.75 194 ASN A N 1
ATOM 1612 C CA . ASN A 1 194 ? 4.634 3.404 17.108 1.00 95.75 194 ASN A CA 1
ATOM 1613 C C . ASN A 1 194 ? 5.501 2.148 17.006 1.00 95.75 194 ASN A C 1
ATOM 1615 O O . ASN A 1 194 ? 5.723 1.463 18.010 1.00 95.75 194 ASN A O 1
ATOM 1619 N N . VAL A 1 195 ? 6.051 1.893 15.822 1.00 95.56 195 VAL A N 1
ATOM 1620 C CA . VAL A 1 195 ? 6.751 0.639 15.537 1.00 95.56 195 VAL A CA 1
ATOM 1621 C C . VAL A 1 195 ? 8.184 0.834 15.061 1.00 95.56 195 VAL A C 1
ATOM 1623 O O . VAL A 1 195 ? 8.509 1.795 14.363 1.00 95.56 195 VAL A O 1
ATOM 1626 N N . ASP A 1 196 ? 9.031 -0.134 15.396 1.00 94.88 196 ASP A N 1
ATOM 1627 C CA . ASP A 1 196 ? 10.336 -0.340 14.779 1.00 94.88 196 ASP A CA 1
ATOM 1628 C C . ASP A 1 196 ? 10.232 -1.497 13.779 1.00 94.88 196 ASP A C 1
ATOM 1630 O O . ASP A 1 196 ? 9.636 -2.540 14.066 1.00 94.88 196 ASP A O 1
ATOM 1634 N N . VAL A 1 197 ? 10.820 -1.322 12.596 1.00 94.81 197 VAL A N 1
ATOM 1635 C CA . VAL A 1 197 ? 10.714 -2.280 11.488 1.00 94.81 197 VAL A CA 1
ATOM 1636 C C . VAL A 1 197 ? 12.079 -2.870 11.198 1.00 94.81 197 VAL A C 1
ATOM 1638 O O . VAL A 1 197 ? 13.041 -2.138 10.953 1.00 94.81 197 VAL A O 1
ATOM 1641 N N . TYR A 1 198 ? 12.148 -4.194 11.187 1.00 92.12 198 TYR A N 1
ATOM 1642 C CA . TYR A 1 198 ? 13.354 -4.969 10.954 1.00 92.12 198 TYR A CA 1
ATOM 1643 C C . TYR A 1 198 ? 13.180 -5.851 9.721 1.00 92.12 198 TYR A C 1
ATOM 1645 O O . TYR A 1 198 ? 12.134 -6.463 9.520 1.00 92.12 198 TYR A O 1
ATOM 1653 N N . LEU A 1 199 ? 14.225 -5.921 8.904 1.00 92.81 199 LEU A N 1
ATOM 1654 C CA . LEU A 1 199 ? 14.323 -6.790 7.742 1.00 92.81 199 LEU A CA 1
ATOM 1655 C C . LEU A 1 199 ? 15.543 -7.695 7.928 1.00 92.81 199 LEU A C 1
ATOM 1657 O O . LEU A 1 199 ? 16.654 -7.192 8.082 1.00 92.81 199 LEU A O 1
ATOM 1661 N N . ASP A 1 200 ? 15.337 -9.010 7.977 1.00 89.62 200 ASP A N 1
ATOM 1662 C CA . ASP A 1 200 ? 16.370 -10.012 8.286 1.00 89.62 200 ASP A CA 1
ATOM 1663 C C . ASP A 1 200 ? 17.182 -9.671 9.556 1.00 89.62 200 ASP A C 1
ATOM 1665 O O . ASP A 1 200 ? 18.402 -9.827 9.619 1.00 89.62 200 ASP A O 1
ATOM 1669 N N . GLY A 1 201 ? 16.498 -9.155 10.582 1.00 86.06 201 GLY A N 1
ATOM 1670 C CA . GLY A 1 201 ? 17.106 -8.745 11.852 1.00 86.06 201 GLY A CA 1
ATOM 1671 C C . GLY A 1 201 ? 17.818 -7.385 11.833 1.00 86.06 201 GLY A C 1
ATOM 1672 O O . GLY A 1 201 ? 18.263 -6.922 12.883 1.00 86.06 201 GLY A O 1
ATOM 1673 N N . MET A 1 202 ? 17.897 -6.698 10.688 1.00 85.88 202 MET A N 1
ATOM 1674 C CA . MET A 1 202 ? 18.412 -5.329 10.593 1.00 85.88 202 MET A CA 1
ATOM 1675 C C . MET A 1 202 ? 17.283 -4.302 10.681 1.00 85.88 202 MET A C 1
ATOM 1677 O O . MET A 1 202 ? 16.341 -4.353 9.896 1.00 85.88 202 MET A O 1
ATOM 1681 N N . ARG A 1 203 ? 17.390 -3.318 11.581 1.00 87.69 203 ARG A N 1
ATOM 1682 C CA . ARG A 1 203 ? 16.400 -2.233 11.677 1.00 87.69 203 ARG A CA 1
ATOM 1683 C C . ARG A 1 203 ? 16.474 -1.320 10.451 1.00 87.69 203 ARG A C 1
ATOM 1685 O O . ARG A 1 203 ? 17.514 -0.711 10.212 1.00 87.69 203 ARG A O 1
ATOM 1692 N N . ILE A 1 204 ? 15.370 -1.200 9.720 1.00 91.25 204 ILE A N 1
ATOM 1693 C CA . ILE A 1 204 ? 15.237 -0.342 8.532 1.00 91.25 204 ILE A CA 1
ATOM 1694 C C . ILE A 1 204 ? 14.436 0.935 8.808 1.00 91.25 204 ILE A C 1
ATOM 1696 O O . ILE A 1 204 ? 14.691 1.955 8.176 1.00 91.25 204 ILE A O 1
ATOM 1700 N N . HIS A 1 205 ? 13.524 0.910 9.783 1.00 92.25 205 HIS A N 1
ATOM 1701 C CA . HIS A 1 205 ? 12.797 2.090 10.252 1.00 92.25 205 HIS A CA 1
ATOM 1702 C C . HIS A 1 205 ? 12.679 2.073 11.777 1.00 92.25 205 HIS A C 1
ATOM 1704 O O . HIS A 1 205 ? 12.638 1.003 12.388 1.00 92.25 205 HIS A O 1
ATOM 1710 N N . GLN A 1 206 ? 12.632 3.257 12.382 1.00 94.00 206 GLN A N 1
ATOM 1711 C CA . GLN A 1 206 ? 12.528 3.434 13.827 1.00 94.00 206 GLN A CA 1
ATOM 1712 C C . GLN A 1 206 ? 11.414 4.426 14.154 1.00 94.00 206 GLN A C 1
ATOM 1714 O O . GLN A 1 206 ? 11.321 5.462 13.500 1.00 94.00 206 GLN A O 1
ATOM 1719 N N . ASN A 1 207 ? 10.640 4.132 15.199 1.00 95.19 207 ASN A N 1
ATOM 1720 C CA . ASN A 1 207 ? 9.578 4.981 15.730 1.00 95.19 207 ASN A CA 1
ATOM 1721 C C . ASN A 1 207 ? 8.579 5.458 14.661 1.00 95.19 207 ASN A C 1
ATOM 1723 O O . ASN A 1 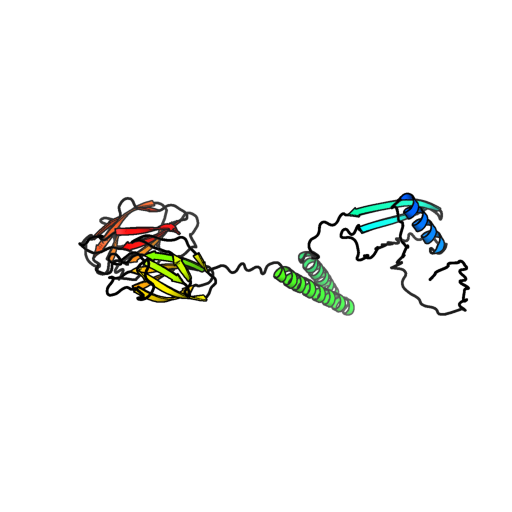207 ? 8.161 6.614 14.678 1.00 95.19 207 ASN A O 1
ATOM 1727 N N . VAL A 1 208 ? 8.205 4.565 13.744 1.00 96.44 208 VAL A N 1
ATOM 1728 C CA . VAL A 1 208 ? 7.230 4.851 12.689 1.00 96.44 208 VAL A CA 1
ATOM 1729 C C . VAL A 1 208 ? 5.868 5.056 13.337 1.00 96.44 208 VAL A C 1
ATOM 1731 O O . VAL A 1 208 ? 5.394 4.183 14.065 1.00 96.44 208 VAL A O 1
ATOM 1734 N N . THR A 1 209 ? 5.257 6.207 13.087 1.00 96.50 209 THR A N 1
ATOM 1735 C CA . THR A 1 209 ? 3.941 6.593 13.609 1.00 96.50 209 THR A CA 1
ATOM 1736 C C . THR A 1 209 ? 2.801 6.127 12.696 1.00 96.50 209 THR A C 1
ATOM 1738 O O . THR A 1 209 ? 3.019 5.692 11.564 1.00 96.50 209 THR A O 1
ATOM 1741 N N . TYR A 1 210 ? 1.557 6.188 13.177 1.00 95.88 210 TYR A N 1
ATOM 1742 C CA . TYR A 1 210 ? 0.386 5.827 12.375 1.00 95.88 210 TYR A CA 1
ATOM 1743 C C . TYR A 1 210 ? 0.271 6.686 11.099 1.00 95.88 210 TYR A C 1
ATOM 1745 O O . TYR A 1 210 ? 0.306 7.913 11.151 1.00 95.88 210 TYR A O 1
ATOM 1753 N N . LEU A 1 211 ? 0.085 6.017 9.957 1.00 95.50 211 LEU A N 1
ATOM 1754 C CA . LEU A 1 211 ? 0.085 6.538 8.580 1.00 95.50 211 LEU A CA 1
ATOM 1755 C C . LEU A 1 211 ? 1.407 7.123 8.086 1.00 95.50 211 LEU A C 1
ATOM 1757 O O . LEU A 1 211 ? 1.459 7.665 6.981 1.00 95.50 211 LEU A O 1
ATOM 1761 N N . GLU A 1 212 ? 2.486 6.963 8.844 1.00 93.69 212 GLU A N 1
ATOM 1762 C CA . GLU A 1 212 ? 3.812 7.285 8.353 1.00 93.69 212 GLU A CA 1
ATOM 1763 C C . GLU A 1 212 ? 4.267 6.245 7.324 1.00 93.69 212 GLU A C 1
ATOM 1765 O O . GLU A 1 212 ? 4.095 5.027 7.483 1.00 93.69 212 GLU A O 1
ATOM 1770 N N . THR A 1 213 ? 4.849 6.750 6.239 1.00 89.94 213 THR A N 1
ATOM 1771 C CA . THR A 1 213 ? 5.395 5.947 5.148 1.00 89.94 213 THR A CA 1
ATOM 1772 C C . THR A 1 213 ? 6.847 6.299 4.916 1.00 89.94 213 THR A C 1
ATOM 1774 O O . THR A 1 213 ? 7.190 7.477 4.840 1.00 89.94 213 THR A O 1
ATOM 1777 N N . GLY A 1 214 ? 7.679 5.278 4.736 1.00 80.75 214 GLY A N 1
ATOM 1778 C CA . GLY A 1 214 ? 9.056 5.461 4.288 1.00 80.75 214 GLY A CA 1
ATOM 1779 C C . GLY A 1 214 ? 9.182 5.572 2.767 1.00 80.75 214 GLY A C 1
ATOM 1780 O O . GLY A 1 214 ? 8.245 5.289 2.016 1.00 80.75 214 GLY A O 1
ATOM 1781 N N . ASP A 1 215 ? 10.384 5.916 2.312 1.00 86.75 215 ASP A N 1
ATOM 1782 C CA . ASP A 1 215 ? 10.767 5.783 0.908 1.00 86.75 215 ASP A CA 1
ATOM 1783 C C . ASP A 1 215 ? 10.920 4.311 0.501 1.00 86.75 215 ASP A C 1
ATOM 1785 O O . ASP A 1 215 ? 11.057 3.406 1.329 1.00 86.75 215 ASP A O 1
ATOM 1789 N N . PHE A 1 216 ? 10.937 4.062 -0.808 1.00 90.25 216 PHE A N 1
ATOM 1790 C CA . PHE A 1 216 ? 11.226 2.733 -1.331 1.00 90.25 216 PHE A CA 1
ATOM 1791 C C . PHE A 1 216 ? 12.694 2.339 -1.113 1.00 90.25 216 PHE A C 1
ATOM 1793 O O . PHE A 1 216 ? 13.605 2.873 -1.749 1.00 90.25 216 PHE A O 1
ATOM 1800 N N . LEU A 1 217 ? 12.912 1.304 -0.306 1.00 89.44 217 LEU A N 1
ATOM 1801 C CA . LEU A 1 217 ? 14.195 0.648 -0.103 1.00 89.44 217 LEU A CA 1
ATOM 1802 C C . LEU A 1 217 ? 14.508 -0.298 -1.283 1.00 89.44 217 LEU A C 1
ATOM 1804 O O . LEU A 1 217 ? 13.748 -1.246 -1.513 1.00 89.44 217 LEU A O 1
ATOM 1808 N N . PRO A 1 218 ? 15.598 -0.087 -2.053 1.00 89.00 218 PRO A N 1
ATOM 1809 C CA . PRO A 1 218 ? 16.089 -1.085 -3.002 1.00 89.00 218 PRO A CA 1
ATOM 1810 C C . PRO A 1 218 ? 16.510 -2.363 -2.285 1.00 89.00 218 PRO A C 1
ATOM 1812 O O . PRO A 1 218 ? 17.386 -2.329 -1.425 1.00 89.00 218 PRO A O 1
ATOM 1815 N N . LEU A 1 219 ? 15.963 -3.492 -2.718 1.00 86.19 219 LEU A N 1
ATOM 1816 C CA . LEU A 1 219 ? 16.353 -4.815 -2.252 1.00 86.19 219 LEU A CA 1
ATOM 1817 C C . LEU A 1 219 ? 16.606 -5.735 -3.451 1.00 86.19 219 LEU A C 1
ATOM 1819 O O . LEU A 1 219 ? 15.877 -5.662 -4.447 1.00 86.19 219 LEU A O 1
ATOM 1823 N N . PRO A 1 220 ? 17.626 -6.606 -3.397 1.00 86.44 220 PRO A N 1
ATOM 1824 C CA . PRO A 1 220 ? 17.726 -7.727 -4.323 1.00 86.44 220 PRO A CA 1
ATOM 1825 C C . PRO A 1 220 ? 16.422 -8.537 -4.385 1.00 86.44 220 PRO A C 1
ATOM 1827 O O . PRO A 1 220 ? 15.601 -8.512 -3.469 1.00 86.44 220 PRO A O 1
ATOM 1830 N N . GLU A 1 221 ? 16.212 -9.258 -5.485 1.00 87.94 221 GLU A N 1
ATOM 1831 C CA . GLU A 1 221 ? 15.118 -10.227 -5.513 1.00 87.94 221 GLU A CA 1
ATOM 1832 C C . GLU A 1 221 ? 15.388 -11.343 -4.495 1.00 87.94 221 GLU A C 1
ATOM 1834 O O . GLU A 1 221 ? 16.523 -11.803 -4.354 1.00 87.94 221 GLU A O 1
ATOM 1839 N N . GLY A 1 222 ? 14.358 -11.770 -3.768 1.00 88.38 222 GLY A N 1
ATOM 1840 C CA . GLY A 1 222 ? 14.530 -12.755 -2.707 1.00 88.38 222 GLY A CA 1
ATOM 1841 C C . GLY A 1 222 ? 13.379 -12.806 -1.713 1.00 88.38 222 GLY A C 1
ATOM 1842 O O . GLY A 1 222 ? 12.385 -12.088 -1.832 1.00 88.38 222 GLY A O 1
ATOM 1843 N N . GLN A 1 223 ? 13.519 -13.689 -0.727 1.00 94.06 223 GLN A N 1
ATOM 1844 C CA . GLN A 1 223 ? 12.641 -13.744 0.437 1.00 94.06 223 GLN A CA 1
ATOM 1845 C C . GLN A 1 223 ? 13.325 -13.067 1.614 1.00 94.06 223 GLN A C 1
ATOM 1847 O O . GLN A 1 223 ? 14.493 -13.339 1.874 1.00 94.06 223 GLN A O 1
ATOM 1852 N N . TYR A 1 224 ? 12.568 -12.243 2.325 1.00 93.50 224 TYR A N 1
ATOM 1853 C CA . TYR A 1 224 ? 13.032 -11.493 3.481 1.00 93.50 224 TYR A CA 1
ATOM 1854 C C . TYR A 1 224 ? 12.100 -11.746 4.656 1.00 93.50 224 TYR A C 1
ATOM 1856 O O . TYR A 1 224 ? 10.882 -11.851 4.482 1.00 93.50 224 TYR A O 1
ATOM 1864 N N . GLN A 1 225 ? 12.662 -11.834 5.851 1.00 95.56 225 GLN A N 1
ATOM 1865 C CA . GLN A 1 225 ? 11.918 -11.850 7.096 1.00 95.56 225 GLN A CA 1
ATOM 1866 C C . GLN A 1 225 ? 11.644 -10.404 7.518 1.00 95.56 225 GLN A C 1
ATOM 1868 O O . GLN A 1 225 ? 12.577 -9.644 7.758 1.00 95.56 225 GLN A O 1
ATOM 1873 N N . LEU A 1 226 ? 10.371 -10.017 7.581 1.00 96.31 226 LEU A N 1
ATOM 1874 C CA . LEU A 1 226 ? 9.946 -8.716 8.083 1.00 96.31 226 LEU A CA 1
ATOM 1875 C C . LEU A 1 226 ? 9.398 -8.885 9.501 1.00 96.31 226 LEU A C 1
ATOM 1877 O O . LEU A 1 226 ? 8.379 -9.552 9.700 1.00 96.31 226 LEU A O 1
ATOM 1881 N N . ASP A 1 227 ? 10.061 -8.249 10.459 1.00 94.69 227 ASP A N 1
ATOM 1882 C CA . ASP A 1 227 ? 9.678 -8.254 11.867 1.00 94.69 227 ASP A CA 1
ATOM 1883 C C . ASP A 1 227 ? 9.355 -6.830 12.322 1.00 94.69 227 ASP A C 1
ATOM 1885 O O . ASP A 1 227 ? 10.106 -5.886 12.078 1.00 94.69 227 ASP A O 1
ATOM 1889 N N . ILE A 1 228 ? 8.211 -6.668 12.977 1.00 95.19 228 ILE A N 1
ATOM 1890 C CA . ILE A 1 228 ? 7.688 -5.376 13.418 1.00 95.19 228 ILE A CA 1
ATOM 1891 C C . ILE A 1 228 ? 7.518 -5.432 14.925 1.00 95.19 228 ILE A C 1
ATOM 1893 O O . ILE A 1 228 ? 6.764 -6.264 15.430 1.00 95.19 228 ILE A O 1
ATOM 1897 N N . TYR A 1 229 ? 8.186 -4.539 15.641 1.00 94.94 229 TYR A N 1
ATOM 1898 C CA . TYR A 1 229 ? 8.140 -4.459 17.097 1.00 94.94 229 TYR A CA 1
ATOM 1899 C C . TYR A 1 229 ? 7.530 -3.133 17.543 1.00 94.94 229 TYR A C 1
ATOM 1901 O O . TYR A 1 229 ? 7.617 -2.156 16.799 1.00 94.94 229 TYR A O 1
ATOM 1909 N N . PRO A 1 230 ? 6.962 -3.048 18.757 1.00 95.00 230 PRO A N 1
ATOM 1910 C CA . PRO A 1 230 ? 6.697 -1.755 19.369 1.00 95.00 230 PRO A CA 1
ATOM 1911 C C . PRO A 1 230 ? 8.005 -0.958 19.478 1.00 95.00 230 PRO A C 1
ATOM 1913 O O . PRO A 1 230 ? 9.053 -1.517 19.804 1.00 95.00 230 PRO A O 1
ATOM 1916 N N . SER A 1 231 ? 7.945 0.343 19.211 1.00 94.62 231 SER A N 1
ATOM 1917 C CA . SER A 1 231 ? 9.096 1.249 19.208 1.00 94.62 231 SER A CA 1
ATOM 1918 C C . SER A 1 231 ? 9.878 1.159 20.520 1.00 94.62 231 SER A C 1
ATOM 1920 O O . SER A 1 231 ? 9.307 1.230 21.613 1.00 94.62 231 SER A O 1
ATOM 1922 N N . GLY A 1 232 ? 11.195 0.964 20.417 1.00 90.38 232 GLY A N 1
ATOM 1923 C CA . GLY A 1 232 ? 12.081 0.819 21.575 1.00 90.38 232 GLY A CA 1
ATOM 1924 C C . GLY A 1 232 ? 11.998 -0.531 22.299 1.00 90.38 232 GLY A C 1
ATOM 1925 O O . GLY A 1 232 ? 12.663 -0.705 23.321 1.00 90.38 232 GLY A O 1
ATOM 1926 N N . GLN A 1 233 ? 11.230 -1.496 21.787 1.00 89.94 233 GLN A N 1
ATOM 1927 C CA . GLN A 1 233 ? 11.136 -2.858 22.316 1.00 89.94 233 GLN A CA 1
ATOM 1928 C C . GLN A 1 233 ? 11.624 -3.874 21.275 1.00 89.94 233 GLN A C 1
ATOM 1930 O O . GLN A 1 233 ? 11.468 -3.675 20.078 1.00 89.94 233 GLN A O 1
ATOM 1935 N N . MET A 1 234 ? 12.211 -4.991 21.721 1.00 82.38 234 MET A N 1
ATOM 1936 C CA . MET A 1 234 ? 12.685 -6.069 20.826 1.00 82.38 234 MET A CA 1
ATOM 1937 C C . MET A 1 234 ? 12.266 -7.477 21.282 1.00 82.38 234 MET A C 1
ATOM 1939 O O . MET A 1 234 ? 12.742 -8.471 20.744 1.00 82.38 234 MET A O 1
ATOM 1943 N N . ILE A 1 235 ? 11.404 -7.580 22.299 1.00 80.44 235 ILE A N 1
ATOM 1944 C CA . ILE A 1 235 ? 11.058 -8.866 22.928 1.00 80.44 235 ILE A CA 1
ATOM 1945 C C . ILE A 1 235 ? 9.779 -9.451 22.321 1.00 80.44 235 ILE A C 1
ATOM 1947 O O . ILE A 1 235 ? 9.754 -10.618 21.941 1.00 80.44 235 ILE A O 1
ATOM 1951 N N . HIS A 1 236 ? 8.725 -8.640 22.205 1.00 85.19 236 HIS A N 1
ATOM 1952 C CA . HIS A 1 236 ? 7.430 -9.070 21.682 1.00 85.19 236 HIS A CA 1
ATOM 1953 C C . HIS A 1 236 ? 7.181 -8.449 20.312 1.00 85.19 236 HIS A C 1
ATOM 1955 O O . HIS A 1 236 ? 7.043 -7.234 20.189 1.00 85.19 236 HIS A O 1
ATOM 1961 N N . THR A 1 237 ? 7.148 -9.286 19.279 1.00 88.75 237 THR A N 1
ATOM 1962 C CA . THR A 1 237 ? 6.865 -8.854 17.909 1.00 88.75 237 THR A CA 1
ATOM 1963 C C . THR A 1 237 ? 5.361 -8.643 17.721 1.00 88.75 237 THR A C 1
ATOM 1965 O O . THR A 1 237 ? 4.569 -9.503 18.098 1.00 88.75 237 THR A O 1
ATOM 1968 N N . ILE A 1 238 ? 4.970 -7.530 17.098 1.00 90.12 238 ILE A N 1
ATOM 1969 C CA . ILE A 1 238 ? 3.592 -7.261 16.658 1.00 90.12 238 ILE A CA 1
ATOM 1970 C C . ILE A 1 238 ? 3.272 -8.162 15.462 1.00 90.12 238 ILE A C 1
ATOM 1972 O O . ILE A 1 238 ? 2.295 -8.903 15.475 1.00 90.12 238 ILE A O 1
ATOM 1976 N N . VAL A 1 239 ? 4.123 -8.147 14.430 1.00 92.81 239 VAL A N 1
ATOM 1977 C CA . VAL A 1 239 ? 4.016 -9.066 13.289 1.00 92.81 239 VAL A CA 1
ATOM 1978 C C . VAL A 1 239 ? 5.389 -9.561 12.865 1.00 92.81 239 VAL A C 1
ATOM 1980 O O . VAL A 1 239 ? 6.311 -8.772 12.701 1.00 92.81 239 VAL A O 1
ATOM 1983 N N . SER A 1 240 ? 5.494 -10.867 12.639 1.00 94.06 240 SER A N 1
ATOM 1984 C CA . SER A 1 240 ? 6.665 -11.526 12.064 1.00 94.06 240 SER A CA 1
ATOM 1985 C C . SER A 1 240 ? 6.207 -12.323 10.848 1.00 94.06 240 SER A C 1
ATOM 1987 O O . SER A 1 240 ? 5.338 -13.192 10.965 1.00 94.06 240 SER A O 1
ATOM 1989 N N . SER A 1 241 ? 6.710 -12.001 9.656 1.00 94.62 241 SER A N 1
ATOM 1990 C CA . SER A 1 241 ? 6.292 -12.682 8.430 1.00 94.62 241 SER A CA 1
ATOM 1991 C C . SER A 1 241 ? 7.347 -12.636 7.333 1.00 94.62 241 SER A C 1
ATOM 1993 O O . SER A 1 241 ? 8.105 -11.678 7.211 1.00 94.62 241 SER A O 1
ATOM 1995 N N . LYS A 1 242 ? 7.347 -13.658 6.474 1.00 95.81 242 LYS A N 1
ATOM 1996 C CA . LYS A 1 242 ? 8.182 -13.679 5.273 1.00 95.81 242 LYS A CA 1
ATOM 1997 C C . LYS A 1 242 ? 7.495 -12.937 4.136 1.00 95.81 242 LYS A C 1
ATOM 1999 O O . LYS A 1 242 ? 6.361 -13.252 3.779 1.00 95.81 242 LYS A O 1
ATOM 2004 N N . ILE A 1 243 ? 8.217 -12.016 3.514 1.00 96.44 243 ILE A N 1
ATOM 2005 C CA . ILE A 1 243 ? 7.802 -11.318 2.298 1.00 96.44 243 ILE A CA 1
ATOM 2006 C C . ILE A 1 243 ? 8.696 -11.732 1.130 1.00 96.44 243 ILE A C 1
ATOM 2008 O O . ILE A 1 243 ? 9.870 -12.046 1.306 1.00 96.44 243 ILE A O 1
ATOM 2012 N N . THR A 1 244 ? 8.137 -11.752 -0.078 1.00 95.62 244 THR A N 1
ATOM 2013 C CA . THR A 1 244 ? 8.894 -12.040 -1.304 1.00 95.62 244 THR A CA 1
ATOM 2014 C C . THR A 1 244 ? 9.003 -10.771 -2.131 1.00 95.62 244 THR A C 1
ATOM 2016 O O . THR A 1 244 ? 7.991 -10.162 -2.474 1.00 95.62 244 THR A O 1
ATOM 2019 N N . ILE A 1 245 ? 10.230 -10.391 -2.465 1.00 93.81 245 ILE A N 1
ATOM 2020 C CA . ILE A 1 245 ? 10.545 -9.252 -3.316 1.00 93.81 245 ILE A CA 1
ATOM 2021 C C . ILE A 1 245 ? 10.922 -9.780 -4.699 1.00 93.81 245 ILE A C 1
ATOM 2023 O O . ILE A 1 245 ? 11.899 -10.510 -4.857 1.00 93.81 245 ILE A O 1
ATOM 2027 N N . GLY A 1 246 ? 10.128 -9.422 -5.707 1.00 89.31 246 GLY A N 1
ATOM 2028 C CA . GLY A 1 246 ? 10.408 -9.757 -7.102 1.00 89.31 246 GLY A CA 1
ATOM 2029 C C . GLY A 1 246 ? 11.306 -8.720 -7.777 1.00 89.31 246 GLY A C 1
ATOM 2030 O O . GLY A 1 246 ? 11.255 -7.530 -7.456 1.00 89.31 246 GLY A O 1
ATOM 2031 N N . ARG A 1 247 ? 12.088 -9.152 -8.769 1.00 88.50 247 ARG A N 1
ATOM 2032 C CA . ARG A 1 247 ? 12.931 -8.268 -9.585 1.00 88.50 247 ARG A CA 1
ATOM 2033 C C . ARG A 1 247 ? 12.141 -7.110 -10.198 1.00 88.50 247 ARG A C 1
ATOM 2035 O O . ARG A 1 247 ? 11.155 -7.320 -10.909 1.00 88.50 247 ARG A O 1
ATOM 2042 N N . GLY A 1 248 ? 12.602 -5.885 -9.942 1.00 87.00 248 GLY A N 1
ATOM 2043 C CA . GLY A 1 248 ? 11.988 -4.650 -10.437 1.00 87.00 248 GLY A CA 1
ATOM 2044 C C . GLY A 1 248 ? 10.530 -4.436 -10.028 1.00 87.00 248 GLY A C 1
ATOM 2045 O O . GLY A 1 248 ? 9.845 -3.639 -10.662 1.00 87.00 248 GLY A O 1
ATOM 2046 N N . ARG A 1 249 ? 10.026 -5.167 -9.025 1.00 89.00 249 ARG A N 1
ATOM 2047 C CA . ARG A 1 249 ? 8.674 -4.983 -8.487 1.00 89.00 249 ARG A CA 1
ATOM 2048 C C . ARG A 1 249 ? 8.701 -3.962 -7.361 1.00 89.00 249 ARG A C 1
ATOM 2050 O O . ARG A 1 249 ? 9.624 -3.966 -6.549 1.00 89.00 249 ARG A O 1
ATOM 2057 N N . PHE A 1 250 ? 7.665 -3.139 -7.294 1.00 93.25 250 PHE A N 1
ATOM 2058 C CA . PHE A 1 250 ? 7.422 -2.235 -6.181 1.00 93.25 250 PHE A CA 1
ATOM 2059 C C . PHE A 1 250 ? 6.409 -2.890 -5.244 1.00 93.25 250 PHE A C 1
ATOM 2061 O O . PHE A 1 250 ? 5.367 -3.374 -5.683 1.00 93.25 250 PHE A O 1
ATOM 2068 N N . LEU A 1 251 ? 6.739 -2.949 -3.960 1.00 95.06 251 LEU A N 1
ATOM 2069 C CA . LEU A 1 251 ? 5.933 -3.589 -2.935 1.00 95.06 251 LEU A CA 1
ATOM 2070 C C . LEU A 1 251 ? 5.765 -2.634 -1.757 1.00 95.06 251 LEU A C 1
ATOM 2072 O O . LEU A 1 251 ? 6.751 -2.186 -1.178 1.00 95.06 251 LEU A O 1
ATOM 2076 N N . THR A 1 252 ? 4.523 -2.362 -1.374 1.00 96.50 252 THR A N 1
ATOM 2077 C CA . THR A 1 252 ? 4.202 -1.713 -0.102 1.00 96.50 252 THR A CA 1
ATOM 2078 C C . THR A 1 252 ? 3.827 -2.804 0.903 1.00 96.50 252 THR A C 1
ATOM 2080 O O . THR A 1 252 ? 2.860 -3.535 0.695 1.00 96.50 252 THR A O 1
ATOM 2083 N N . ALA A 1 253 ? 4.591 -2.942 1.982 1.00 96.69 253 ALA A N 1
ATOM 2084 C CA . ALA A 1 253 ? 4.259 -3.790 3.120 1.00 96.69 253 ALA A CA 1
ATOM 2085 C C . ALA A 1 253 ? 3.578 -2.933 4.190 1.00 96.69 253 ALA A C 1
ATOM 2087 O O . ALA A 1 253 ? 4.199 -2.041 4.765 1.00 96.69 253 ALA A O 1
ATOM 2088 N N . ALA A 1 254 ? 2.298 -3.193 4.434 1.00 96.88 254 ALA A N 1
ATOM 2089 C CA . ALA A 1 254 ? 1.484 -2.444 5.376 1.00 96.88 254 ALA A CA 1
ATOM 2090 C C . ALA A 1 254 ? 1.124 -3.303 6.590 1.00 96.88 254 ALA A C 1
ATOM 2092 O O . ALA A 1 254 ? 0.569 -4.393 6.430 1.00 96.88 254 ALA A O 1
ATOM 2093 N N . VAL A 1 255 ? 1.393 -2.811 7.800 1.00 95.56 255 VAL A N 1
ATOM 2094 C CA . VAL A 1 255 ? 0.802 -3.390 9.016 1.00 95.56 255 VAL A CA 1
ATOM 2095 C C . VAL A 1 255 ? -0.563 -2.753 9.258 1.00 95.56 255 VAL A C 1
ATOM 2097 O O . VAL A 1 255 ? -0.691 -1.538 9.236 1.00 95.56 255 VAL A O 1
ATOM 2100 N N . THR A 1 256 ? -1.590 -3.570 9.445 1.00 95.56 256 THR A N 1
ATOM 2101 C CA . THR A 1 256 ? -2.996 -3.193 9.663 1.00 95.56 256 THR A CA 1
ATOM 2102 C C . THR A 1 256 ? -3.589 -4.112 10.735 1.00 95.56 256 THR A C 1
ATOM 2104 O O . THR A 1 256 ? -2.907 -5.010 11.226 1.00 95.56 256 THR A O 1
ATOM 2107 N N . GLY A 1 257 ? -4.856 -3.929 11.091 1.00 93.69 257 GLY A N 1
ATOM 2108 C CA . GLY A 1 257 ? -5.508 -4.683 12.156 1.00 93.69 257 GLY A CA 1
ATOM 2109 C C . GLY A 1 257 ? -5.463 -3.930 13.473 1.00 93.69 257 GLY A C 1
ATOM 2110 O O . GLY A 1 257 ? -4.798 -2.900 13.578 1.00 93.69 257 GLY A O 1
ATOM 2111 N N . HIS A 1 258 ? -6.170 -4.478 14.452 1.00 91.25 258 HIS A N 1
ATOM 2112 C CA . HIS A 1 258 ? -6.070 -4.040 15.836 1.00 91.25 258 HIS A CA 1
ATOM 2113 C C . HIS A 1 258 ? -4.758 -4.517 16.468 1.00 91.25 258 HIS A C 1
ATOM 2115 O O . HIS A 1 258 ? -4.218 -5.541 16.036 1.00 91.25 258 HIS A O 1
ATOM 2121 N N . THR A 1 259 ? -4.282 -3.843 17.515 1.00 85.94 259 THR A N 1
ATOM 2122 C CA . THR A 1 259 ? -3.088 -4.253 18.291 1.00 85.94 259 THR A CA 1
ATOM 2123 C C . THR A 1 259 ? -3.160 -5.704 18.763 1.00 85.94 259 THR A C 1
ATOM 2125 O O . THR A 1 259 ? -2.153 -6.410 18.779 1.00 85.94 259 THR A O 1
ATOM 2128 N N . ASP A 1 260 ? -4.362 -6.166 19.093 1.00 87.88 260 ASP A N 1
ATOM 2129 C CA . ASP A 1 260 ? -4.636 -7.511 19.604 1.00 87.88 260 ASP A CA 1
ATOM 2130 C C . ASP A 1 260 ? -4.573 -8.573 18.495 1.00 87.88 260 ASP A C 1
ATOM 2132 O O . ASP A 1 260 ? -4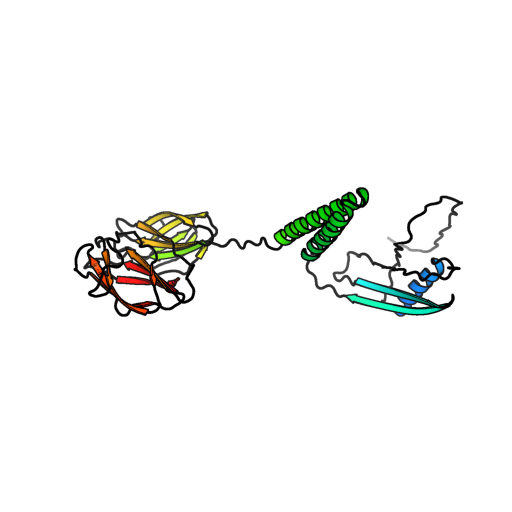.416 -9.768 18.749 1.00 87.88 260 ASP A O 1
ATOM 2136 N N . ASN A 1 261 ? -4.743 -8.145 17.242 1.00 90.69 261 ASN A N 1
ATOM 2137 C CA . ASN A 1 261 ? -4.826 -9.016 16.082 1.00 90.69 261 ASN A CA 1
ATOM 2138 C C . ASN A 1 261 ? -4.197 -8.374 14.832 1.00 90.69 261 ASN A C 1
ATOM 2140 O O . ASN A 1 261 ? -4.875 -8.202 13.807 1.00 90.69 261 ASN A O 1
ATOM 2144 N N . PRO A 1 262 ? -2.900 -8.039 14.881 1.00 91.50 262 PRO A N 1
ATOM 2145 C CA . PRO A 1 262 ? -2.245 -7.318 13.810 1.00 91.50 262 PRO A CA 1
ATOM 2146 C C . PRO A 1 262 ? -2.063 -8.226 12.591 1.00 91.50 262 PRO A C 1
ATOM 2148 O O . PRO A 1 262 ? -2.008 -9.463 12.667 1.00 91.50 262 PRO A O 1
ATOM 2151 N N . ARG A 1 263 ? -2.007 -7.611 11.415 1.00 94.50 263 ARG A N 1
ATOM 2152 C CA . ARG A 1 263 ? -1.905 -8.281 10.120 1.00 94.50 263 ARG A CA 1
ATOM 2153 C C . ARG A 1 263 ? -0.930 -7.529 9.233 1.00 94.50 263 ARG A C 1
ATOM 2155 O O . ARG A 1 263 ? -1.033 -6.319 9.077 1.00 94.50 263 ARG A O 1
ATOM 2162 N N . LEU A 1 264 ? -0.027 -8.266 8.595 1.00 95.56 264 LEU A N 1
ATOM 2163 C CA . LEU A 1 264 ? 0.777 -7.741 7.498 1.00 95.56 264 LEU A CA 1
ATOM 2164 C C . LEU A 1 264 ? 0.047 -7.984 6.176 1.00 95.56 264 LEU A C 1
ATOM 2166 O O . LEU A 1 264 ? -0.408 -9.097 5.906 1.00 95.56 264 LEU A O 1
ATOM 2170 N N . VAL A 1 265 ? -0.041 -6.947 5.351 1.00 96.75 265 VAL A N 1
ATOM 2171 C CA . VAL A 1 265 ? -0.566 -7.007 3.987 1.00 96.75 265 VAL A CA 1
ATOM 2172 C C . VAL A 1 265 ? 0.521 -6.523 3.045 1.00 96.75 265 VAL A C 1
ATOM 2174 O O . VAL A 1 265 ? 1.134 -5.483 3.273 1.00 96.75 265 VAL A O 1
ATOM 2177 N N . THR A 1 266 ? 0.766 -7.272 1.979 1.00 96.25 266 THR A N 1
ATOM 2178 C CA . THR A 1 266 ? 1.697 -6.882 0.923 1.00 96.25 266 THR A CA 1
ATOM 2179 C C . THR A 1 266 ? 0.909 -6.458 -0.311 1.00 96.25 266 THR A C 1
ATOM 2181 O O . THR A 1 266 ? 0.056 -7.188 -0.813 1.00 96.25 266 THR A O 1
ATOM 2184 N N . ILE A 1 267 ? 1.174 -5.246 -0.788 1.00 95.50 267 ILE A N 1
ATOM 2185 C CA . ILE A 1 267 ? 0.497 -4.638 -1.929 1.00 95.50 267 ILE A CA 1
ATOM 2186 C C . ILE A 1 267 ? 1.530 -4.449 -3.028 1.00 95.50 267 ILE A C 1
ATOM 2188 O O . ILE A 1 267 ? 2.514 -3.737 -2.844 1.00 95.50 267 ILE A O 1
ATOM 2192 N N . THR A 1 268 ? 1.306 -5.081 -4.178 1.00 93.62 268 THR A N 1
ATOM 2193 C CA . THR A 1 268 ? 2.130 -4.818 -5.362 1.00 93.62 268 THR A CA 1
ATOM 2194 C C . THR A 1 268 ? 1.699 -3.493 -5.973 1.00 93.62 268 THR A C 1
ATOM 2196 O O . THR A 1 268 ? 0.512 -3.279 -6.240 1.00 93.62 268 THR A O 1
ATOM 2199 N N . GLU A 1 269 ? 2.661 -2.606 -6.176 1.00 90.62 269 GLU A N 1
ATOM 2200 C CA . GLU A 1 269 ? 2.482 -1.361 -6.910 1.00 90.62 269 GLU A CA 1
ATOM 2201 C C . GLU A 1 269 ? 2.942 -1.574 -8.349 1.00 90.62 269 GLU A C 1
ATOM 2203 O O . GLU A 1 269 ? 3.877 -2.335 -8.623 1.00 90.62 269 GLU A O 1
ATOM 2208 N N . ASP A 1 270 ? 2.272 -0.905 -9.276 1.00 82.25 270 ASP A N 1
ATOM 2209 C CA . ASP A 1 270 ? 2.640 -0.968 -10.679 1.00 82.25 270 ASP A CA 1
ATOM 2210 C C . ASP A 1 270 ? 3.337 0.331 -11.079 1.00 82.25 270 ASP A C 1
ATOM 2212 O O . ASP A 1 270 ? 2.731 1.399 -11.081 1.00 82.25 270 ASP A O 1
ATOM 2216 N N . SER A 1 271 ? 4.607 0.226 -11.458 1.00 73.94 271 SER A N 1
ATOM 2217 C CA . SER A 1 271 ? 5.424 1.363 -11.879 1.00 73.94 271 SER A CA 1
ATOM 2218 C C . SER A 1 271 ? 5.254 1.734 -13.354 1.00 73.94 271 SER A C 1
ATOM 2220 O O . SER A 1 271 ? 5.825 2.727 -13.794 1.00 73.94 271 SER A O 1
ATOM 2222 N N . LEU A 1 272 ? 4.540 0.935 -14.158 1.00 80.00 272 LEU A N 1
ATOM 2223 C CA . LEU A 1 272 ? 4.356 1.221 -15.580 1.00 80.00 272 LEU A CA 1
ATOM 2224 C C . LEU A 1 272 ? 3.114 2.090 -15.786 1.00 80.00 272 LEU A C 1
ATOM 2226 O O . LEU A 1 272 ? 1.990 1.610 -15.674 1.00 80.00 272 LEU A O 1
ATOM 2230 N N . ILE A 1 273 ? 3.302 3.370 -16.083 1.00 83.88 273 ILE A N 1
ATOM 2231 C CA . ILE A 1 273 ? 2.200 4.306 -16.331 1.00 83.88 273 ILE A CA 1
ATOM 2232 C C . ILE A 1 273 ? 2.188 4.643 -17.828 1.00 83.88 273 ILE A C 1
ATOM 2234 O O . ILE A 1 273 ? 3.229 5.060 -18.346 1.00 83.88 273 ILE A O 1
ATOM 2238 N N . PRO A 1 274 ? 1.070 4.435 -18.550 1.00 80.19 274 PRO A N 1
ATOM 2239 C CA . PRO A 1 274 ? 0.952 4.883 -19.933 1.00 80.19 274 PRO A CA 1
ATOM 2240 C C . PRO A 1 274 ? 1.115 6.404 -20.033 1.00 80.19 274 PRO A C 1
ATOM 2242 O O . PRO A 1 274 ? 0.606 7.152 -19.200 1.00 80.19 274 PRO A O 1
ATOM 2245 N N . ALA A 1 275 ? 1.830 6.863 -21.061 1.00 84.00 275 ALA A N 1
ATOM 2246 C CA . ALA A 1 275 ? 2.111 8.283 -21.236 1.00 84.00 275 ALA A CA 1
ATOM 2247 C C . ALA A 1 275 ? 0.816 9.084 -21.449 1.00 84.00 275 ALA A C 1
ATOM 2249 O O . ALA A 1 275 ? 0.023 8.767 -22.334 1.00 84.00 275 ALA A O 1
ATOM 2250 N N . GLY A 1 276 ? 0.634 10.150 -20.672 1.00 86.81 276 GLY A N 1
ATOM 2251 C CA . GLY A 1 276 ? -0.540 11.020 -20.724 1.00 86.81 276 GLY A CA 1
ATOM 2252 C C . GLY A 1 276 ? -1.756 10.516 -19.941 1.00 86.81 276 GLY A C 1
ATOM 2253 O O . GLY A 1 276 ? -2.745 11.243 -19.856 1.00 86.81 276 GLY A O 1
ATOM 2254 N N . GLU A 1 277 ? -1.686 9.330 -19.335 1.00 89.25 277 GLU A N 1
ATOM 2255 C CA . GLU A 1 277 ? -2.763 8.746 -18.531 1.00 89.25 277 GLU A CA 1
ATOM 2256 C C . GLU A 1 277 ? -2.424 8.775 -17.037 1.00 89.25 277 GLU A C 1
ATOM 2258 O O . GLU A 1 277 ? -1.284 9.012 -16.637 1.00 89.25 277 GLU A O 1
ATOM 2263 N N . ALA A 1 278 ? -3.429 8.538 -16.200 1.00 92.44 278 ALA A N 1
ATOM 2264 C CA . ALA A 1 278 ? -3.254 8.244 -14.786 1.00 92.44 278 ALA A CA 1
ATOM 2265 C C . ALA A 1 278 ? -3.861 6.874 -14.476 1.00 92.44 278 ALA A C 1
ATOM 2267 O O . ALA A 1 278 ? -4.681 6.358 -15.234 1.00 92.44 278 ALA A O 1
ATOM 2268 N N . LYS A 1 279 ? -3.486 6.270 -13.352 1.00 93.25 279 LYS A N 1
ATOM 2269 C CA . LYS A 1 279 ? -4.139 5.040 -12.884 1.00 93.25 279 LYS A CA 1
ATOM 2270 C C . LYS A 1 279 ? -4.396 5.066 -11.396 1.00 93.25 279 LYS A C 1
ATOM 2272 O O . LYS A 1 279 ? -3.627 5.668 -10.650 1.00 93.25 279 LYS A O 1
ATOM 2277 N N . ILE A 1 280 ? -5.460 4.395 -10.971 1.00 94.75 280 ILE A N 1
ATOM 2278 C CA . ILE A 1 280 ? -5.919 4.423 -9.582 1.00 94.75 280 ILE A CA 1
ATOM 2279 C C . ILE A 1 280 ? -6.192 3.014 -9.078 1.00 94.75 280 ILE A C 1
ATOM 2281 O O . ILE A 1 280 ? -6.700 2.173 -9.818 1.00 94.75 280 ILE A O 1
ATOM 2285 N N . LYS A 1 281 ? -5.874 2.769 -7.812 1.00 96.00 281 LYS A N 1
ATOM 2286 C CA . LYS A 1 281 ? -6.175 1.530 -7.096 1.00 96.00 281 LYS A CA 1
ATOM 2287 C C . LYS A 1 281 ? -6.614 1.862 -5.680 1.00 96.00 281 LYS A C 1
ATOM 2289 O O . LYS A 1 281 ? -6.017 2.730 -5.045 1.00 96.00 281 LYS A O 1
ATOM 2294 N N . PHE A 1 282 ? -7.601 1.136 -5.170 1.00 97.69 282 PHE A N 1
ATOM 2295 C CA . PHE A 1 282 ? -8.054 1.258 -3.786 1.00 97.69 282 PHE A CA 1
ATOM 2296 C C . PHE A 1 282 ? -7.645 0.032 -2.980 1.00 97.69 282 PHE A C 1
ATOM 2298 O O . PHE A 1 282 ? -7.679 -1.091 -3.479 1.00 97.69 282 PHE A O 1
ATOM 2305 N N . ILE A 1 283 ? -7.246 0.249 -1.731 1.00 98.12 283 ILE A N 1
ATOM 2306 C CA . ILE A 1 283 ? -6.837 -0.792 -0.792 1.00 98.12 283 ILE A CA 1
ATOM 2307 C C . ILE A 1 283 ? -7.606 -0.588 0.503 1.00 98.12 283 ILE A C 1
ATOM 2309 O O . ILE A 1 283 ? -7.553 0.489 1.089 1.00 98.12 283 ILE A O 1
ATOM 2313 N N . HIS A 1 284 ? -8.283 -1.623 0.986 1.00 98.06 284 HIS A N 1
ATOM 2314 C CA . HIS A 1 284 ? -9.021 -1.546 2.240 1.00 98.06 284 HIS A CA 1
ATOM 2315 C C . HIS A 1 284 ? -8.178 -2.066 3.404 1.00 98.06 284 HIS A C 1
ATOM 2317 O O . HIS A 1 284 ? -7.955 -3.269 3.537 1.00 98.06 284 HIS A O 1
ATOM 2323 N N . LEU A 1 285 ? -7.752 -1.161 4.285 1.00 97.38 285 LEU A N 1
ATOM 2324 C CA . LEU A 1 285 ? -6.952 -1.443 5.482 1.00 97.38 285 LEU A CA 1
ATOM 2325 C C . LEU A 1 285 ? -7.633 -1.028 6.800 1.00 97.38 285 LEU A C 1
ATOM 2327 O O . LEU A 1 285 ? -7.028 -1.188 7.855 1.00 97.38 285 LEU A O 1
ATOM 2331 N N . SER A 1 286 ? -8.872 -0.536 6.775 1.00 96.62 286 SER A N 1
ATOM 2332 C CA . SER A 1 286 ? -9.684 -0.386 7.989 1.00 96.62 286 SER A CA 1
ATOM 2333 C C . SER A 1 286 ? -10.098 -1.768 8.535 1.00 96.62 286 SER A C 1
ATOM 2335 O O . SER A 1 286 ? -10.618 -2.571 7.767 1.00 96.62 286 SER A O 1
ATOM 2337 N N . PRO A 1 287 ? -9.814 -2.116 9.800 1.00 95.00 287 PRO A N 1
ATOM 2338 C CA . PRO A 1 287 ? -10.065 -3.464 10.317 1.00 95.00 287 PRO A CA 1
ATOM 2339 C C . PRO A 1 287 ? -11.508 -3.732 10.759 1.00 95.00 287 PRO A C 1
ATOM 2341 O O . PRO A 1 287 ? -11.894 -4.897 10.850 1.00 95.00 287 PRO A O 1
ATOM 2344 N N . ASP A 1 288 ? -12.283 -2.686 11.040 1.00 94.19 288 ASP A N 1
ATOM 2345 C CA . ASP A 1 288 ? -13.650 -2.764 11.563 1.00 94.19 288 ASP A CA 1
ATOM 2346 C C . ASP A 1 288 ? -14.719 -2.367 10.531 1.00 94.19 288 ASP A C 1
ATOM 2348 O O . ASP A 1 288 ? -15.896 -2.684 10.716 1.00 94.19 288 ASP A O 1
ATOM 2352 N N . ALA A 1 289 ? -14.323 -1.720 9.428 1.00 93.56 289 ALA A N 1
ATOM 2353 C CA . ALA A 1 289 ? -15.232 -1.428 8.334 1.00 93.56 289 ALA A CA 1
ATOM 2354 C C . ALA A 1 289 ? -15.621 -2.724 7.582 1.00 93.56 289 ALA A C 1
ATOM 2356 O O . ALA A 1 289 ? -14.758 -3.562 7.290 1.00 93.56 289 ALA A O 1
ATOM 2357 N N . PRO A 1 290 ? -16.915 -2.905 7.247 1.00 95.56 290 PRO A N 1
ATOM 2358 C CA . PRO A 1 290 ? -17.370 -3.950 6.330 1.00 95.56 290 PRO A CA 1
ATOM 2359 C C . PRO A 1 290 ? -16.792 -3.778 4.920 1.00 95.56 290 PRO A C 1
ATOM 2361 O O . PRO A 1 290 ? -16.087 -2.817 4.642 1.00 95.56 290 PRO A O 1
ATOM 2364 N N . SER A 1 291 ? -17.154 -4.668 3.988 1.00 97.31 291 SER A N 1
ATOM 2365 C CA . SER A 1 291 ? -16.847 -4.450 2.567 1.00 97.31 291 SER A CA 1
ATOM 2366 C C . SER A 1 291 ? -17.327 -3.075 2.098 1.00 97.31 291 SER A C 1
ATOM 2368 O O . SER A 1 291 ? -18.428 -2.637 2.445 1.00 97.31 291 SER A O 1
ATOM 2370 N N . LEU A 1 292 ? -16.514 -2.436 1.259 1.00 97.69 292 LEU A N 1
ATOM 2371 C CA . LEU A 1 292 ? -16.740 -1.077 0.778 1.00 97.69 292 LEU A CA 1
ATOM 2372 C C . LEU A 1 292 ? -16.965 -1.060 -0.734 1.00 97.69 292 LEU A C 1
ATOM 2374 O O . LEU A 1 292 ? -16.315 -1.799 -1.472 1.00 97.69 292 LEU A O 1
ATOM 2378 N N . ASP A 1 293 ? -17.841 -0.172 -1.186 1.00 98.06 293 ASP A N 1
ATOM 2379 C CA . ASP A 1 293 ? -18.002 0.172 -2.596 1.00 98.06 293 ASP A CA 1
ATOM 2380 C C . ASP A 1 293 ? -17.361 1.539 -2.852 1.00 98.06 293 ASP A C 1
ATOM 2382 O O . ASP A 1 293 ? -17.581 2.489 -2.101 1.00 98.06 293 ASP A O 1
ATOM 2386 N N . ILE A 1 294 ? -16.583 1.661 -3.926 1.00 97.69 294 ILE A N 1
ATOM 2387 C CA . ILE A 1 294 ? -16.036 2.947 -4.373 1.00 97.69 294 ILE A CA 1
ATOM 2388 C C . ILE A 1 294 ? -16.896 3.453 -5.518 1.00 97.69 294 ILE A C 1
ATOM 2390 O O . ILE A 1 294 ? -17.000 2.786 -6.549 1.00 97.69 294 ILE A O 1
ATOM 2394 N N . ALA A 1 295 ? -17.492 4.627 -5.356 1.00 97.00 295 ALA A N 1
ATOM 2395 C CA . ALA A 1 295 ? -18.418 5.212 -6.312 1.00 97.00 295 ALA A CA 1
ATOM 2396 C C . ALA A 1 295 ? -18.018 6.639 -6.687 1.00 97.00 295 ALA A C 1
ATOM 2398 O O . ALA A 1 295 ? -17.328 7.333 -5.938 1.00 97.00 295 ALA A O 1
ATOM 2399 N N . VAL A 1 296 ? -18.494 7.098 -7.843 1.00 95.75 296 VAL A N 1
ATOM 2400 C CA . VAL A 1 296 ? -18.545 8.538 -8.122 1.00 95.75 296 VAL A CA 1
ATOM 2401 C C . VAL A 1 296 ? -19.584 9.160 -7.193 1.00 95.75 296 VAL A C 1
ATOM 2403 O O . VAL A 1 296 ? -20.638 8.563 -6.954 1.00 95.75 296 VAL A O 1
ATOM 2406 N N . LYS A 1 297 ? -19.314 10.359 -6.669 1.00 94.19 297 LYS A N 1
ATOM 2407 C CA . LYS A 1 297 ? -20.240 11.063 -5.774 1.00 94.19 297 LYS A CA 1
ATOM 2408 C C . LYS A 1 297 ? -21.629 11.178 -6.404 1.00 94.19 297 LYS A C 1
ATOM 2410 O O . LYS A 1 297 ? -21.772 11.746 -7.487 1.00 94.19 297 LYS A O 1
ATOM 2415 N N . LYS A 1 298 ? -22.655 10.636 -5.732 1.00 88.88 298 LYS A N 1
ATOM 2416 C CA . LYS A 1 298 ? -24.046 10.538 -6.243 1.00 88.88 298 LYS A CA 1
ATOM 2417 C C . LYS A 1 298 ? -24.197 9.844 -7.612 1.00 88.88 298 LYS A C 1
ATOM 2419 O O . LYS A 1 298 ? -25.192 10.065 -8.299 1.00 88.88 298 LYS A O 1
ATOM 2424 N N . GLY A 1 299 ? -23.226 9.029 -8.011 1.00 91.62 299 GLY A N 1
ATOM 2425 C CA . GLY A 1 299 ? -23.207 8.311 -9.283 1.00 91.62 299 GLY A CA 1
ATOM 2426 C C . GLY A 1 299 ? -23.016 6.806 -9.108 1.00 91.62 299 GLY A C 1
ATOM 2427 O O . GLY A 1 299 ? -23.331 6.235 -8.054 1.00 91.62 299 GLY A O 1
ATOM 2428 N N . ASP A 1 300 ? -22.490 6.184 -10.160 1.00 94.06 300 ASP A N 1
ATOM 2429 C CA . ASP A 1 300 ? -22.298 4.739 -10.254 1.00 94.06 300 ASP A CA 1
ATOM 2430 C C . ASP A 1 300 ? -21.140 4.233 -9.383 1.00 94.06 300 ASP A C 1
ATOM 2432 O O . ASP A 1 300 ? -20.166 4.943 -9.104 1.00 94.06 300 ASP A O 1
ATOM 2436 N N . VAL A 1 301 ? -21.247 2.967 -8.973 1.00 96.81 301 VAL A N 1
ATOM 2437 C CA . VAL A 1 301 ? -20.174 2.233 -8.293 1.00 96.81 301 VAL A CA 1
ATOM 2438 C C . VAL A 1 301 ? -19.129 1.808 -9.325 1.00 96.81 301 VAL A C 1
ATOM 2440 O O . VAL A 1 301 ? -19.446 1.121 -10.293 1.00 96.81 301 VAL A O 1
ATOM 2443 N N . ILE A 1 302 ? -17.878 2.198 -9.096 1.00 95.69 302 ILE A N 1
ATOM 2444 C CA . ILE A 1 302 ? -16.716 1.862 -9.927 1.00 95.69 302 ILE A CA 1
ATOM 2445 C C . ILE A 1 302 ? -16.110 0.533 -9.466 1.00 95.69 302 ILE A C 1
ATOM 2447 O O . ILE A 1 302 ? -15.820 -0.341 -10.282 1.00 95.69 302 ILE A O 1
ATOM 2451 N N . PHE A 1 303 ? -15.927 0.375 -8.151 1.00 97.44 303 PHE A N 1
ATOM 2452 C CA . PHE A 1 303 ? -15.343 -0.823 -7.550 1.00 97.44 303 PHE A CA 1
ATOM 2453 C C . PHE A 1 303 ? -16.281 -1.377 -6.478 1.00 97.44 303 PHE A C 1
ATOM 2455 O O . PHE A 1 303 ? -16.313 -0.833 -5.371 1.00 97.44 303 PHE A O 1
ATOM 2462 N N . PRO A 1 304 ? -17.052 -2.430 -6.784 1.00 97.12 304 PRO A N 1
ATOM 2463 C CA . PRO A 1 304 ? -17.927 -3.053 -5.807 1.00 97.12 304 PRO A CA 1
ATOM 2464 C C . PRO A 1 304 ? -17.164 -4.034 -4.906 1.00 97.12 304 PRO A C 1
ATOM 2466 O O . PRO A 1 304 ? -16.210 -4.686 -5.335 1.00 97.12 304 PRO A O 1
ATOM 2469 N N . ASN A 1 305 ? -17.651 -4.199 -3.678 1.00 97.25 305 ASN A N 1
ATOM 2470 C CA . ASN A 1 305 ? -17.270 -5.237 -2.722 1.00 97.25 305 ASN A CA 1
ATOM 2471 C C . ASN A 1 305 ? -15.753 -5.349 -2.478 1.00 97.25 305 ASN A C 1
ATOM 2473 O O . ASN A 1 305 ? -15.171 -6.439 -2.473 1.00 97.25 305 ASN A O 1
ATOM 2477 N N . LEU A 1 306 ? -15.095 -4.215 -2.243 1.00 98.12 306 LEU A N 1
ATOM 2478 C CA . LEU A 1 306 ? -13.713 -4.193 -1.787 1.00 98.12 306 LEU A CA 1
ATOM 2479 C C . LEU A 1 306 ? -13.658 -4.673 -0.332 1.00 98.12 306 LEU A C 1
ATOM 2481 O O . LEU A 1 306 ? -14.001 -3.941 0.592 1.00 98.12 306 LEU A O 1
ATOM 2485 N N . SER A 1 307 ? -13.235 -5.919 -0.124 1.00 97.69 307 SER A N 1
ATOM 2486 C CA . SER A 1 307 ? -13.130 -6.515 1.213 1.00 97.69 307 SER A CA 1
ATOM 2487 C C . SER A 1 307 ? -11.856 -6.094 1.959 1.00 97.69 307 SER A C 1
ATOM 2489 O O . SER A 1 307 ? -10.828 -5.788 1.351 1.00 97.69 307 SER A O 1
ATOM 2491 N N . TYR A 1 308 ? -11.881 -6.180 3.291 1.00 97.19 308 TYR A N 1
ATOM 2492 C CA . TYR A 1 308 ? -10.719 -5.915 4.143 1.00 97.19 308 TYR A CA 1
ATOM 2493 C C . TYR A 1 308 ? -9.466 -6.715 3.726 1.00 97.19 308 TYR A C 1
ATOM 2495 O O . TYR A 1 308 ? -9.519 -7.925 3.479 1.00 97.19 308 TYR A O 1
ATOM 2503 N N . ARG A 1 309 ? -8.311 -6.031 3.695 1.00 96.69 309 ARG A N 1
ATOM 2504 C CA . ARG A 1 309 ? -6.980 -6.516 3.267 1.00 96.69 309 ARG A CA 1
ATOM 2505 C C . ARG A 1 309 ? -6.881 -6.877 1.786 1.00 96.69 309 ARG A C 1
ATOM 2507 O O . ARG A 1 309 ? -5.944 -7.572 1.386 1.00 96.69 309 ARG A O 1
ATOM 2514 N N . LYS A 1 310 ? -7.833 -6.432 0.968 1.00 97.50 310 LYS A N 1
ATOM 2515 C CA . LYS A 1 310 ? -7.774 -6.556 -0.488 1.00 97.50 310 LYS A CA 1
ATOM 2516 C C . LYS A 1 310 ? -7.496 -5.210 -1.135 1.00 97.50 310 LYS A C 1
ATOM 2518 O O . LYS A 1 310 ? -7.687 -4.150 -0.539 1.00 97.50 310 LYS A O 1
ATOM 2523 N N . ALA A 1 311 ? -7.010 -5.302 -2.363 1.00 97.00 311 ALA A N 1
ATOM 2524 C CA . ALA A 1 311 ? -6.843 -4.188 -3.269 1.00 97.00 311 ALA A CA 1
ATOM 2525 C C . ALA A 1 311 ? -7.671 -4.459 -4.524 1.00 97.00 311 ALA A C 1
ATOM 2527 O O . ALA A 1 311 ? -7.857 -5.620 -4.897 1.00 97.00 311 ALA A O 1
ATOM 2528 N N . THR A 1 312 ? -8.149 -3.398 -5.161 1.00 97.19 312 THR A N 1
ATOM 2529 C CA . THR A 1 312 ? -8.700 -3.476 -6.514 1.00 97.19 312 THR A CA 1
ATOM 2530 C C . THR A 1 312 ? -7.575 -3.717 -7.521 1.00 97.19 312 THR A C 1
ATOM 2532 O O . THR A 1 312 ? -6.389 -3.582 -7.201 1.00 97.19 312 THR A O 1
ATOM 2535 N N . ASP A 1 313 ? -7.939 -4.007 -8.764 1.00 94.06 313 ASP A N 1
ATOM 2536 C CA . ASP A 1 313 ? -7.014 -3.806 -9.874 1.00 94.06 313 ASP A CA 1
ATOM 2537 C C . ASP A 1 313 ? -6.822 -2.305 -10.139 1.00 94.06 313 ASP A C 1
ATOM 2539 O O . ASP A 1 313 ? -7.613 -1.465 -9.688 1.00 94.06 313 ASP A O 1
ATOM 2543 N N . TYR A 1 314 ? -5.750 -1.961 -10.857 1.00 93.25 314 TYR A N 1
ATOM 2544 C CA . TYR A 1 314 ? -5.572 -0.597 -11.345 1.00 93.25 314 TYR A CA 1
ATOM 2545 C C . TYR A 1 314 ? -6.589 -0.297 -12.443 1.00 93.25 314 TYR A C 1
ATOM 2547 O O . TYR A 1 314 ? -6.686 -1.031 -13.426 1.00 93.25 314 TYR A O 1
ATOM 2555 N N . LEU A 1 315 ? -7.278 0.830 -12.310 1.00 92.81 315 LEU A N 1
ATOM 2556 C CA . LEU A 1 315 ? -8.099 1.406 -13.366 1.00 92.81 315 LEU A CA 1
ATOM 2557 C C . LEU A 1 315 ? -7.349 2.574 -13.999 1.00 92.81 315 LEU A C 1
ATOM 2559 O O . LEU A 1 315 ? -6.988 3.528 -13.307 1.00 92.81 315 LEU A O 1
ATOM 2563 N N . GLY A 1 316 ? -7.107 2.486 -15.306 1.00 92.88 316 GLY A N 1
ATOM 2564 C CA . GLY A 1 316 ? -6.603 3.602 -16.101 1.00 92.88 316 GLY A CA 1
ATOM 2565 C C . GLY A 1 316 ? -7.685 4.664 -16.276 1.00 92.88 316 GLY A C 1
ATOM 2566 O O . GLY A 1 316 ? -8.842 4.340 -16.542 1.00 92.88 316 GLY A O 1
ATOM 2567 N N . ILE A 1 317 ? -7.311 5.927 -16.111 1.00 91.19 317 ILE A N 1
ATOM 2568 C CA . ILE A 1 317 ? -8.201 7.079 -16.215 1.00 91.19 317 ILE A CA 1
ATOM 2569 C C . ILE A 1 317 ? -7.497 8.229 -16.935 1.00 91.19 317 ILE A C 1
ATOM 2571 O O . ILE A 1 317 ? -6.272 8.378 -16.890 1.00 91.19 317 ILE A O 1
ATOM 2575 N N . MET A 1 318 ? -8.286 9.084 -17.580 1.00 92.19 318 MET A N 1
ATOM 2576 C CA . MET A 1 318 ? -7.764 10.349 -18.085 1.00 92.19 318 MET A CA 1
ATOM 2577 C C . MET A 1 318 ? -7.509 11.313 -16.918 1.00 92.19 318 MET A C 1
ATOM 2579 O O . MET A 1 318 ? -8.262 11.294 -15.941 1.00 92.19 318 MET A O 1
ATOM 2583 N N . PRO A 1 319 ? -6.480 12.174 -17.007 1.00 93.50 319 PRO A N 1
ATOM 2584 C CA . PRO A 1 319 ? -6.231 13.196 -16.001 1.00 93.50 319 PRO A CA 1
ATOM 2585 C C . PRO A 1 319 ? -7.455 14.095 -15.810 1.00 93.50 319 PRO A C 1
ATOM 2587 O O . PRO A 1 319 ? -7.924 14.729 -16.757 1.00 93.50 319 PRO A O 1
ATOM 2590 N N . MET A 1 320 ? -7.985 14.137 -14.592 1.00 93.19 320 MET A N 1
ATOM 2591 C CA . MET A 1 320 ? -9.198 14.877 -14.253 1.00 93.19 320 MET A CA 1
ATOM 2592 C C . MET A 1 320 ? -9.272 15.150 -12.751 1.00 93.19 320 MET A C 1
ATOM 2594 O O . MET A 1 320 ? -8.576 14.516 -11.960 1.00 93.19 320 MET A O 1
ATOM 2598 N N . THR A 1 321 ? -10.164 16.056 -12.359 1.00 95.38 321 THR A N 1
ATOM 2599 C CA . THR A 1 321 ? -10.592 16.204 -10.965 1.00 95.38 321 THR A CA 1
ATOM 2600 C C . THR A 1 321 ? -11.985 15.609 -10.822 1.00 95.38 321 THR A C 1
ATOM 2602 O O . THR A 1 321 ? -12.868 15.931 -11.618 1.00 95.38 321 THR A O 1
ATOM 2605 N N . ILE A 1 322 ? -12.186 14.741 -9.835 1.00 94.38 322 ILE A N 1
ATOM 2606 C CA . ILE A 1 322 ? -13.466 14.069 -9.599 1.00 94.38 322 ILE A CA 1
ATOM 2607 C C . ILE A 1 322 ? -13.751 13.949 -8.104 1.00 94.38 322 ILE A C 1
ATOM 2609 O O . ILE A 1 322 ? -12.839 13.776 -7.298 1.00 94.38 322 ILE A O 1
ATOM 2613 N N . ASP A 1 323 ? -15.030 14.018 -7.748 1.00 95.88 323 ASP A N 1
ATOM 2614 C CA . ASP A 1 323 ? -15.495 13.684 -6.409 1.00 95.88 323 ASP A CA 1
ATOM 2615 C C . ASP A 1 323 ? -15.876 12.203 -6.363 1.00 95.88 323 ASP A C 1
ATOM 2617 O O . ASP A 1 323 ? -16.743 11.741 -7.114 1.00 95.88 323 ASP A O 1
ATOM 2621 N N . LEU A 1 324 ? -15.242 11.463 -5.461 1.00 96.62 324 LEU A N 1
ATOM 2622 C CA . LEU A 1 324 ? -15.555 10.067 -5.184 1.00 96.62 324 LEU A CA 1
ATOM 2623 C C . LEU A 1 324 ? -16.181 9.942 -3.795 1.00 96.62 324 LEU A C 1
ATOM 2625 O O . LEU A 1 324 ? -16.048 10.811 -2.932 1.00 96.62 324 LEU A O 1
ATOM 2629 N N . GLU A 1 325 ? -16.851 8.828 -3.560 1.00 96.94 325 GLU A N 1
ATOM 2630 C CA . GLU A 1 325 ? -17.347 8.457 -2.246 1.00 96.94 325 GLU A CA 1
ATOM 2631 C C . GLU A 1 325 ? -17.166 6.962 -2.016 1.00 96.94 325 GLU A C 1
ATOM 2633 O O . GLU A 1 325 ? -17.174 6.148 -2.941 1.00 96.94 325 GLU A O 1
ATOM 2638 N N . VAL A 1 326 ? -16.974 6.615 -0.754 1.00 96.94 326 VAL A N 1
ATOM 2639 C CA . VAL A 1 326 ? -16.894 5.243 -0.282 1.00 96.94 326 VAL A CA 1
ATOM 2640 C C . VAL A 1 326 ? -18.202 4.940 0.428 1.00 96.94 326 VAL A C 1
ATOM 2642 O O . VAL A 1 326 ? -18.587 5.655 1.358 1.00 96.94 326 VAL A O 1
ATOM 2645 N N . ARG A 1 327 ? -18.884 3.891 -0.021 1.00 96.62 327 ARG A N 1
ATOM 2646 C CA . ARG A 1 327 ? -20.166 3.431 0.513 1.00 96.62 327 ARG A CA 1
ATOM 2647 C C . ARG A 1 327 ? -20.007 2.079 1.199 1.00 96.62 327 ARG A C 1
ATOM 2649 O O . ARG A 1 327 ? -19.070 1.338 0.894 1.00 96.62 327 ARG A O 1
ATOM 2656 N N . LEU A 1 328 ? -20.927 1.735 2.096 1.00 96.25 328 LEU A N 1
ATOM 2657 C CA . LEU A 1 328 ? -21.073 0.343 2.528 1.00 96.25 328 LEU A CA 1
ATOM 2658 C C . LEU A 1 328 ? -21.496 -0.515 1.333 1.00 96.25 328 LEU A C 1
ATOM 2660 O O . LEU A 1 328 ? -22.347 -0.112 0.538 1.00 96.25 328 LEU A O 1
ATOM 2664 N N . SER A 1 329 ? -20.881 -1.689 1.190 1.00 96.44 329 SER A N 1
ATOM 2665 C CA . SER A 1 329 ? -21.079 -2.490 -0.014 1.00 96.44 329 SER A CA 1
ATOM 2666 C C . SER A 1 329 ? -22.530 -2.932 -0.190 1.00 96.44 329 SER A C 1
ATOM 2668 O O . SER A 1 329 ? -23.147 -3.467 0.733 1.00 96.44 329 SER A O 1
ATOM 2670 N N . GLY A 1 330 ? -23.070 -2.707 -1.389 1.00 94.25 330 GLY A N 1
ATOM 2671 C CA . GLY A 1 330 ? -24.453 -3.032 -1.729 1.00 94.25 330 GLY A CA 1
ATOM 2672 C C . GLY A 1 330 ? -25.499 -2.051 -1.189 1.00 94.25 330 GLY A C 1
ATOM 2673 O O . GLY A 1 330 ? -26.692 -2.307 -1.364 1.00 94.25 330 GLY A O 1
ATOM 2674 N N . THR A 1 331 ? -25.097 -0.938 -0.564 1.00 94.62 331 THR A N 1
ATOM 2675 C CA . THR A 1 331 ? -26.015 0.115 -0.096 1.00 94.62 331 THR A CA 1
ATOM 2676 C C . THR A 1 331 ? -25.645 1.492 -0.662 1.00 94.62 331 THR A C 1
ATOM 2678 O O . THR A 1 331 ? -24.647 1.669 -1.362 1.00 94.62 331 THR A O 1
ATOM 2681 N N . ALA A 1 332 ? -26.495 2.490 -0.400 1.00 93.19 332 ALA A N 1
ATOM 2682 C CA . ALA A 1 332 ? -26.232 3.891 -0.738 1.00 93.19 332 ALA A CA 1
ATOM 2683 C C . ALA A 1 332 ? -25.595 4.672 0.430 1.00 93.19 332 ALA A C 1
ATOM 2685 O O . ALA A 1 332 ? -25.427 5.888 0.334 1.00 93.19 332 ALA A O 1
ATOM 2686 N N . ASP A 1 333 ? -25.263 3.996 1.534 1.00 94.56 333 ASP A N 1
ATOM 2687 C CA . ASP A 1 333 ? -24.793 4.642 2.757 1.00 94.56 333 ASP A CA 1
ATOM 2688 C C . ASP A 1 333 ? -23.331 5.051 2.604 1.00 94.56 333 ASP A C 1
ATOM 2690 O O . ASP A 1 333 ? -22.437 4.207 2.532 1.00 94.56 333 ASP A O 1
ATOM 2694 N N . VAL A 1 334 ? -23.082 6.358 2.556 1.00 95.12 334 VAL A N 1
ATOM 2695 C CA . VAL A 1 334 ? -21.736 6.922 2.425 1.00 95.12 334 VAL A CA 1
ATOM 2696 C C . VAL A 1 334 ? -21.027 6.907 3.778 1.00 95.12 334 VAL A C 1
ATOM 2698 O O . VAL A 1 334 ? -21.517 7.485 4.747 1.00 95.12 334 VAL A O 1
ATOM 2701 N N . VAL A 1 335 ? -19.843 6.294 3.827 1.00 94.88 335 VAL A N 1
ATOM 2702 C CA . VAL A 1 335 ? -18.990 6.221 5.028 1.00 94.88 335 VAL A CA 1
ATOM 2703 C C . VAL A 1 335 ? -17.766 7.127 4.954 1.00 94.88 335 VAL A C 1
ATOM 2705 O O . VAL A 1 335 ? -17.218 7.499 5.988 1.00 94.88 335 VAL A O 1
ATOM 2708 N N . LEU A 1 336 ? -17.338 7.510 3.749 1.00 95.06 336 LEU A N 1
ATOM 2709 C CA . LEU A 1 336 ? -16.235 8.446 3.547 1.00 95.06 336 LEU A CA 1
ATOM 2710 C C . LEU A 1 336 ? -16.419 9.210 2.232 1.00 95.06 336 LEU A C 1
ATOM 2712 O O . LEU A 1 336 ? -16.597 8.610 1.175 1.00 95.06 336 LEU A O 1
ATOM 2716 N N . ASN A 1 337 ? -16.333 10.538 2.295 1.00 95.12 337 ASN A N 1
ATOM 2717 C CA . ASN A 1 337 ? -16.318 11.400 1.113 1.00 95.12 337 ASN A CA 1
ATOM 2718 C C . ASN A 1 337 ? -14.871 11.676 0.685 1.00 95.12 337 ASN A C 1
ATOM 2720 O O . ASN A 1 337 ? -14.022 11.976 1.524 1.00 95.12 337 ASN A O 1
ATOM 2724 N N . LEU A 1 338 ? -14.603 11.596 -0.617 1.00 93.62 338 LEU A N 1
ATOM 2725 C CA . LEU A 1 338 ? -13.304 11.857 -1.236 1.00 93.62 338 LEU A CA 1
ATOM 2726 C C . LEU A 1 338 ? -13.467 13.001 -2.245 1.00 93.62 338 LEU A C 1
ATOM 2728 O O . LEU A 1 338 ? -13.628 12.782 -3.445 1.00 93.62 338 LEU A O 1
ATOM 2732 N N . GLU A 1 339 ? -13.485 14.231 -1.741 1.00 92.88 339 GLU A N 1
ATOM 2733 C CA . GLU A 1 339 ? -13.745 15.419 -2.561 1.00 92.88 339 GLU A CA 1
ATOM 2734 C C . GLU A 1 339 ? -12.483 15.932 -3.264 1.00 92.88 339 GLU A C 1
ATOM 2736 O O . GLU A 1 339 ? -11.375 15.828 -2.738 1.00 92.88 339 GLU A O 1
ATOM 2741 N N . GLN A 1 340 ? -12.676 16.523 -4.445 1.00 89.19 340 GLN A N 1
ATOM 2742 C CA . GLN A 1 340 ? -11.655 17.204 -5.244 1.00 89.19 340 GLN A CA 1
ATOM 2743 C C . GLN A 1 340 ? -10.421 16.345 -5.540 1.00 89.19 340 GLN A C 1
ATOM 2745 O O . GLN A 1 340 ? -9.289 16.832 -5.569 1.00 89.19 340 GLN A O 1
ATOM 2750 N N . PHE A 1 341 ? -10.632 15.056 -5.797 1.00 91.56 341 PHE A N 1
ATOM 2751 C CA . PHE A 1 341 ? -9.545 14.136 -6.079 1.00 91.56 341 PHE A CA 1
ATOM 2752 C C . PHE A 1 341 ? -8.933 14.450 -7.445 1.00 91.56 341 PHE A C 1
ATOM 2754 O O . PHE A 1 341 ? -9.582 14.282 -8.478 1.00 91.56 341 PHE A O 1
ATOM 2761 N N . GLN A 1 342 ? -7.692 14.937 -7.448 1.00 92.31 342 GLN A N 1
ATOM 2762 C CA . GLN A 1 342 ? -6.996 15.352 -8.661 1.00 92.31 342 GLN A CA 1
ATOM 2763 C C . GLN A 1 342 ? -6.071 14.249 -9.173 1.00 92.31 342 GLN A C 1
ATOM 2765 O O . GLN A 1 342 ? -5.073 13.896 -8.541 1.00 92.31 342 GLN A O 1
ATOM 2770 N N . PHE A 1 343 ? -6.374 13.762 -10.369 1.00 92.75 343 PHE A N 1
ATOM 2771 C CA . PHE A 1 343 ? -5.558 12.805 -11.093 1.00 92.75 343 PHE A CA 1
ATOM 2772 C C . PHE A 1 343 ? -4.741 13.527 -12.156 1.00 92.75 343 PHE A C 1
ATOM 2774 O O . PHE A 1 343 ? -5.268 14.024 -13.150 1.00 92.75 343 PHE A O 1
ATOM 2781 N N . ASN A 1 344 ? -3.435 13.597 -11.930 1.00 93.00 344 ASN A N 1
ATOM 2782 C CA . ASN A 1 344 ? -2.487 14.213 -12.843 1.00 93.00 344 ASN A CA 1
ATOM 2783 C C . ASN A 1 344 ? -1.963 13.173 -13.831 1.00 93.00 344 ASN A C 1
ATOM 2785 O O . ASN A 1 344 ? -1.794 12.007 -13.479 1.00 93.00 344 ASN A O 1
ATOM 2789 N N . LYS A 1 345 ? -1.645 13.614 -15.051 1.00 92.69 345 LYS A N 1
ATOM 2790 C CA . LYS A 1 345 ? -0.988 12.767 -16.056 1.00 92.69 345 LYS A CA 1
ATOM 2791 C C . LYS A 1 345 ? 0.290 12.130 -15.514 1.00 92.69 345 LYS A C 1
ATOM 2793 O O . LYS A 1 345 ? 0.960 12.725 -14.671 1.00 92.69 345 LYS A O 1
ATOM 2798 N N . ASP A 1 346 ? 0.627 10.963 -16.047 1.00 90.06 346 ASP A N 1
ATOM 2799 C CA . ASP A 1 346 ? 1.865 10.236 -15.776 1.00 90.06 346 ASP A CA 1
ATOM 2800 C C . ASP A 1 346 ? 2.029 9.832 -14.295 1.00 90.06 346 ASP A C 1
ATOM 2802 O O . ASP A 1 346 ? 3.150 9.668 -13.823 1.00 90.06 346 ASP A O 1
ATOM 2806 N N . ASN A 1 347 ? 0.920 9.671 -13.554 1.00 90.94 347 ASN A N 1
ATOM 2807 C CA . ASN A 1 347 ? 0.925 9.281 -12.138 1.00 90.94 347 ASN A CA 1
ATOM 2808 C C . ASN A 1 347 ? 0.077 8.032 -11.850 1.00 90.94 347 ASN A C 1
ATOM 2810 O O . ASN A 1 347 ? -1.017 7.844 -12.392 1.00 90.94 347 ASN A O 1
ATOM 2814 N N . ALA A 1 348 ? 0.568 7.205 -10.925 1.00 92.44 348 ALA A N 1
ATOM 2815 C CA . ALA A 1 348 ? -0.157 6.079 -10.351 1.00 92.44 348 ALA A CA 1
ATOM 2816 C C . ALA A 1 348 ? -0.548 6.375 -8.904 1.00 92.44 348 ALA A C 1
ATOM 2818 O O . ALA A 1 348 ? 0.318 6.652 -8.078 1.00 92.44 348 ALA A O 1
ATOM 2819 N N . TYR A 1 349 ? -1.833 6.256 -8.589 1.00 94.00 349 TYR A N 1
ATOM 2820 C CA . TYR A 1 349 ? -2.389 6.529 -7.271 1.00 94.00 349 TYR A CA 1
ATOM 2821 C C . TYR A 1 349 ? -2.813 5.229 -6.588 1.00 94.00 349 TYR A C 1
ATOM 2823 O O . TYR A 1 349 ? -3.650 4.485 -7.103 1.00 94.00 349 TYR A O 1
ATOM 2831 N N . SER A 1 350 ? -2.273 4.983 -5.399 1.00 95.62 350 SER A N 1
ATOM 2832 C CA . SER A 1 350 ? -2.713 3.922 -4.494 1.00 95.62 350 SER A CA 1
ATOM 2833 C C . SER A 1 350 ? -3.382 4.563 -3.281 1.00 95.62 350 SER A C 1
ATOM 2835 O O . SER A 1 350 ? -2.734 5.250 -2.490 1.00 95.62 350 SER A O 1
ATOM 2837 N N . VAL A 1 351 ? -4.694 4.363 -3.157 1.00 96.56 351 VAL A N 1
ATOM 2838 C CA . VAL A 1 351 ? -5.534 4.949 -2.108 1.00 96.56 351 VAL A CA 1
ATOM 2839 C C . VAL A 1 351 ? -5.815 3.897 -1.042 1.00 96.56 351 VAL A C 1
ATOM 2841 O O . VAL A 1 351 ? -6.574 2.953 -1.257 1.00 96.56 351 VAL A O 1
ATOM 2844 N N . PHE A 1 352 ? -5.200 4.058 0.122 1.00 97.31 352 PHE A N 1
ATOM 2845 C CA . PHE A 1 352 ? -5.373 3.186 1.274 1.00 97.31 352 PHE A CA 1
ATOM 2846 C C . PHE A 1 352 ? -6.489 3.732 2.164 1.00 97.31 352 PHE A C 1
ATOM 2848 O O . PHE A 1 352 ? -6.363 4.803 2.750 1.00 97.31 352 PHE A O 1
ATOM 2855 N N . LEU A 1 353 ? -7.586 2.994 2.282 1.00 97.50 353 LEU A N 1
ATOM 2856 C CA . LEU A 1 353 ? -8.678 3.286 3.204 1.00 97.50 353 LEU A CA 1
ATOM 2857 C C . LEU A 1 353 ? -8.292 2.746 4.580 1.00 97.50 353 LEU A C 1
ATOM 2859 O O . LEU A 1 353 ? -8.204 1.533 4.772 1.00 97.50 353 LEU A O 1
ATOM 2863 N N . THR A 1 354 ? -8.006 3.646 5.512 1.00 96.44 354 THR A N 1
ATOM 2864 C CA . THR A 1 354 ? -7.431 3.357 6.836 1.00 96.44 354 THR A CA 1
ATOM 2865 C C . THR A 1 354 ? -8.296 3.959 7.938 1.00 96.44 354 THR A C 1
ATOM 2867 O O . THR A 1 354 ? -9.188 4.752 7.654 1.00 96.44 354 THR A O 1
ATOM 2870 N N . GLY A 1 355 ? -8.022 3.620 9.195 1.00 94.94 355 GLY A N 1
ATOM 2871 C CA . GLY A 1 355 ? -8.789 4.109 10.340 1.00 94.94 355 GLY A CA 1
ATOM 2872 C C . GLY A 1 355 ? -9.920 3.170 10.731 1.00 94.94 355 GLY A C 1
ATOM 2873 O O . GLY A 1 355 ? -10.013 2.046 10.236 1.00 94.94 355 GLY A O 1
ATOM 2874 N N . LEU A 1 356 ? -10.747 3.647 11.648 1.00 93.69 356 LEU A N 1
ATOM 2875 C CA . LEU A 1 356 ? -11.822 2.916 12.293 1.00 93.69 356 LEU A CA 1
ATOM 2876 C C . LEU A 1 356 ? -13.181 3.524 11.943 1.00 93.69 356 LEU A C 1
ATOM 2878 O O . LEU A 1 356 ? -13.317 4.716 11.650 1.00 93.69 356 LEU A O 1
ATOM 2882 N N . THR A 1 357 ? -14.214 2.701 11.992 1.00 88.69 357 THR A N 1
ATOM 2883 C CA . THR A 1 357 ? -15.594 3.100 11.747 1.00 88.69 357 THR A CA 1
ATOM 2884 C C . THR A 1 357 ? -16.192 3.647 13.040 1.00 88.69 357 THR A C 1
ATOM 2886 O O . THR A 1 357 ? -16.463 2.913 13.986 1.00 88.69 357 THR A O 1
ATOM 2889 N N . GLY A 1 358 ? -16.412 4.963 13.099 1.00 81.94 358 GLY A N 1
ATOM 2890 C CA . GLY A 1 358 ? -17.045 5.612 14.256 1.00 81.94 358 GLY A CA 1
ATOM 2891 C C . GLY A 1 358 ? -16.156 5.761 15.500 1.00 81.94 358 GLY A C 1
ATOM 2892 O O . GLY A 1 358 ? -16.665 6.133 16.554 1.00 81.94 358 GLY A O 1
ATOM 2893 N N . GLN A 1 359 ? -14.849 5.505 15.388 1.00 87.00 359 GLN A N 1
ATOM 2894 C CA . GLN A 1 359 ? -13.847 5.738 16.438 1.00 87.00 359 GLN A CA 1
ATOM 2895 C C . GLN A 1 359 ? -12.702 6.606 15.905 1.00 87.00 359 GLN A C 1
ATOM 2897 O O . GLN A 1 359 ? -12.550 6.735 14.695 1.00 87.00 359 GLN A O 1
ATOM 2902 N N . ASP A 1 360 ? -11.897 7.196 16.790 1.00 86.88 360 ASP A N 1
ATOM 2903 C CA . ASP A 1 360 ? -10.673 7.912 16.407 1.00 86.88 360 ASP A CA 1
ATOM 2904 C C . ASP A 1 360 ? -9.479 6.932 16.380 1.00 86.88 360 ASP A C 1
ATOM 2906 O O . ASP A 1 360 ? -9.313 6.187 17.348 1.00 86.88 360 ASP A O 1
ATOM 2910 N N . PRO A 1 361 ? -8.651 6.890 15.316 1.00 89.81 361 PRO A N 1
ATOM 2911 C CA . PRO A 1 361 ? -8.747 7.665 14.081 1.00 89.81 361 PRO A CA 1
ATOM 2912 C C . PRO A 1 361 ? -9.871 7.185 13.162 1.00 89.81 361 PRO A C 1
ATOM 2914 O O . PRO A 1 361 ? -9.866 6.031 12.739 1.00 89.81 361 PRO A O 1
ATOM 2917 N N . GLY A 1 362 ? -10.769 8.098 12.779 1.00 92.88 362 GLY A N 1
ATOM 2918 C CA . GLY A 1 362 ? -11.882 7.798 11.871 1.00 92.88 362 GLY A CA 1
ATOM 2919 C C . GLY A 1 362 ? -11.425 7.340 10.487 1.00 92.88 362 GLY A C 1
ATOM 2920 O O . GLY A 1 362 ? -10.287 7.605 10.079 1.00 92.88 362 GLY A O 1
ATOM 2921 N N . LEU A 1 363 ? -12.323 6.664 9.763 1.00 94.56 363 LEU A N 1
ATOM 2922 C CA . LEU A 1 363 ? -12.091 6.199 8.397 1.00 94.56 363 LEU A CA 1
ATOM 2923 C C . LEU A 1 363 ? -11.606 7.359 7.513 1.00 94.56 363 LEU A C 1
ATOM 2925 O O . LEU A 1 363 ? -12.266 8.391 7.402 1.00 94.56 363 LEU A O 1
ATOM 2929 N N . LYS A 1 364 ? -10.438 7.194 6.890 1.00 94.81 364 LYS A N 1
ATOM 2930 C CA . LYS A 1 364 ? -9.792 8.221 6.066 1.00 94.81 364 LYS A CA 1
ATOM 2931 C C . LYS A 1 364 ? -8.918 7.619 4.965 1.00 94.81 364 LYS A C 1
ATOM 2933 O O . LYS A 1 364 ? -8.391 6.511 5.127 1.00 94.81 364 LYS A O 1
ATOM 2938 N N . PRO A 1 365 ? -8.723 8.344 3.851 1.00 95.44 365 PRO A N 1
ATOM 2939 C CA . PRO A 1 365 ? -7.816 7.922 2.801 1.00 95.44 365 PRO A CA 1
ATOM 2940 C C . PRO A 1 365 ? -6.373 8.319 3.145 1.00 95.44 365 PRO A C 1
ATOM 2942 O O . PRO A 1 365 ? -6.106 9.432 3.592 1.00 95.44 365 PRO A O 1
ATOM 2945 N N . LEU A 1 366 ? -5.428 7.432 2.858 1.00 95.75 366 LEU A N 1
ATOM 2946 C CA . LEU A 1 366 ? -4.021 7.763 2.663 1.00 95.75 366 LEU A CA 1
ATOM 2947 C C . LEU A 1 366 ? -3.698 7.554 1.185 1.00 95.75 366 LEU A C 1
ATOM 2949 O O . LEU A 1 366 ? -3.895 6.465 0.649 1.00 95.75 366 LEU A O 1
ATOM 2953 N N . ILE A 1 367 ? -3.212 8.596 0.522 1.00 94.38 367 ILE A N 1
ATOM 2954 C CA . ILE A 1 367 ? -2.962 8.587 -0.919 1.00 94.38 367 ILE A CA 1
ATOM 2955 C C . ILE A 1 367 ? -1.461 8.539 -1.129 1.00 94.38 367 ILE A C 1
ATOM 2957 O O . ILE A 1 367 ? -0.754 9.454 -0.713 1.00 94.38 367 ILE A O 1
ATOM 2961 N N . LEU A 1 368 ? -0.982 7.490 -1.790 1.00 92.25 368 LEU A N 1
ATOM 2962 C CA . LEU A 1 368 ? 0.414 7.377 -2.185 1.00 92.25 368 LEU A CA 1
ATOM 2963 C C . LEU A 1 368 ? 0.515 7.414 -3.703 1.00 92.25 368 LEU A C 1
ATOM 2965 O O . LEU A 1 368 ? -0.176 6.666 -4.397 1.00 92.25 368 LEU A O 1
ATOM 2969 N N . THR A 1 369 ? 1.411 8.260 -4.196 1.00 88.25 369 THR A N 1
ATOM 2970 C CA . THR A 1 369 ? 1.780 8.308 -5.610 1.00 88.25 369 THR A CA 1
ATOM 2971 C C . THR A 1 369 ? 3.017 7.440 -5.835 1.00 88.25 369 THR A C 1
ATOM 2973 O O . THR A 1 369 ? 3.870 7.322 -4.947 1.00 88.25 369 THR A O 1
ATOM 2976 N N . SER A 1 370 ? 3.095 6.793 -6.994 1.00 73.50 370 SER A N 1
ATOM 2977 C CA . SER A 1 370 ? 4.204 5.916 -7.400 1.00 73.50 370 SER A CA 1
ATOM 2978 C C . SER A 1 370 ? 4.720 6.250 -8.784 1.00 73.50 370 SER A C 1
ATOM 2980 O O . SER A 1 370 ? 3.902 6.749 -9.591 1.00 73.50 370 SER A O 1
#

Secondary structure (DSSP, 8-state):
----------------PPPP-------S----------SS--HHHHHHHHHHHHHHHS----S----------PPPP-TT-S--EEEEEEEEEEEETTEEEEEEEEEEEEE--S--------THHHHHHHHHHHHHHHHHTTT-HHHHHHHHHHHHHHHHHHHHHHHHHHTTS-------EEEEEEE--SSSPPEEEEETTEEEEEEEPTT-B---EEE-SEEEEEEEEETT--SS-SEEEEEEEPTT-EEEEEEES-TTS-EEEEEEE-----TT-EEEEEEE--SS---EEEEETTS-EEEEEE-TT-BPPPEEE-SEEEEEEEEETTS--EEEEEEEEEE-TTEEEEEEEESBSSSSSBSEEEEEE-

InterPro domains:
  IPR025510 Domain of unknown function DUF4397 [PF14344] (182-295)